Protein AF-A0A5S9ILY2-F1 (afdb_monomer)

Solvent-accessible surface area (backbone atoms only — not comparable to full-atom values): 12590 Å² total; per-residue (Å²): 130,83,75,26,53,49,60,56,42,35,74,56,73,40,53,74,38,55,35,49,38,53,49,53,51,32,46,65,61,12,43,44,54,59,34,35,35,44,94,93,40,79,35,42,71,41,37,39,84,88,57,87,60,74,85,60,74,92,44,64,85,43,52,39,75,66,60,79,86,53,59,89,80,42,102,73,72,63,56,41,70,84,77,48,91,56,46,79,70,61,69,93,61,50,44,76,38,64,46,76,74,55,70,49,66,84,78,83,78,75,93,55,68,56,50,70,61,51,46,58,52,57,62,46,44,82,86,37,35,85,39,36,35,43,94,31,35,39,35,42,30,32,78,69,58,82,75,85,62,75,76,41,41,62,51,36,60,44,59,74,70,65,38,49,61,51,77,44,68,41,35,27,39,51,56,48,53,50,53,54,47,32,39,34,64,31,51,72,30,83,78,28,58,30,84,72,52,56,50,55,44,84,52,101,64,34,34,41,35,41,36,39,54,43,67,69,132

Foldseek 3Di:
DDAAQQVVVCVLVDDSQRSVFQLVQQLLVFKAWAAKDAPNDGKGAAAEPQDPDDQDDPSNVAYQDDPVVPCVPDVDNDHSVVVAQADEDDPVRIGTDMDTPAGDRPDPDDDRRPPVVVSVSSRCVVVQQQGFNHQAKEKEFAPVDDDPDPRLARNISHDQAADRMDIDGRDGNNRVSVVVLNPDRRRRDSPAQDWDGWDWDDDPGYIYIYTYTDGDD

Structure (mmCIF, N/CA/C/O backbone):
data_AF-A0A5S9ILY2-F1
#
_entry.id   AF-A0A5S9ILY2-F1
#
loop_
_atom_site.group_PDB
_atom_site.id
_atom_site.type_symbol
_atom_site.label_atom_id
_atom_site.label_alt_id
_atom_site.label_comp_id
_atom_site.label_asym_id
_atom_site.label_entity_id
_atom_site.label_seq_id
_atom_site.pdbx_PDB_ins_code
_atom_site.Cartn_x
_atom_site.Cartn_y
_atom_site.Cartn_z
_atom_site.occupancy
_atom_site.B_iso_or_equiv
_atom_site.auth_seq_id
_atom_site.auth_comp_id
_atom_site.auth_asym_id
_atom_site.auth_atom_id
_atom_site.pdbx_PDB_model_num
ATOM 1 N N . MET A 1 1 ? -19.230 -13.465 10.996 1.00 67.00 1 MET A N 1
ATOM 2 C CA . MET A 1 1 ? -18.379 -12.670 10.087 1.00 67.00 1 MET A CA 1
ATOM 3 C C . MET A 1 1 ? -17.082 -12.456 10.845 1.00 67.00 1 MET A C 1
ATOM 5 O O . MET A 1 1 ? -17.192 -12.235 12.044 1.00 67.00 1 MET A O 1
ATOM 9 N N . LYS A 1 2 ? -15.905 -12.663 10.242 1.00 84.06 2 LYS A N 1
ATOM 10 C CA . LYS A 1 2 ? -14.652 -12.291 10.925 1.00 84.06 2 LYS A CA 1
ATOM 11 C C . LYS A 1 2 ? -14.631 -10.764 11.066 1.00 84.06 2 LYS A C 1
ATOM 13 O O . LYS A 1 2 ? -15.157 -10.098 10.172 1.00 84.06 2 LYS A O 1
ATOM 18 N N . ASN A 1 3 ? -14.092 -10.248 12.168 1.00 94.56 3 ASN A N 1
ATOM 19 C CA . ASN A 1 3 ? -13.891 -8.809 12.330 1.00 94.56 3 ASN A CA 1
ATOM 20 C C . ASN A 1 3 ? -12.885 -8.325 11.269 1.00 94.56 3 ASN A C 1
ATOM 22 O O . ASN A 1 3 ? -12.137 -9.126 10.699 1.00 94.56 3 ASN A O 1
ATOM 26 N N . SER A 1 4 ? -12.909 -7.038 10.925 1.00 97.62 4 SER A N 1
ATOM 27 C CA . SER A 1 4 ? -11.869 -6.480 10.056 1.00 97.62 4 SER A CA 1
ATOM 28 C C . SER A 1 4 ? -10.588 -6.257 10.864 1.00 97.62 4 SER A C 1
ATOM 30 O O . SER A 1 4 ? -10.655 -6.129 12.083 1.00 97.62 4 SER A O 1
ATOM 32 N N . ILE A 1 5 ? -9.429 -6.182 10.207 1.00 98.31 5 ILE A N 1
ATOM 33 C CA . ILE A 1 5 ? -8.132 -6.024 10.894 1.00 98.31 5 ILE A CA 1
ATOM 34 C C . ILE A 1 5 ? -8.126 -4.791 11.805 1.00 98.31 5 ILE A C 1
ATOM 36 O O . ILE A 1 5 ? -7.674 -4.879 12.940 1.00 98.31 5 ILE A O 1
ATOM 40 N N . ILE A 1 6 ? -8.665 -3.662 11.338 1.00 97.94 6 ILE A N 1
ATOM 41 C CA . ILE A 1 6 ? -8.738 -2.429 12.132 1.00 97.94 6 ILE A CA 1
ATOM 42 C C . ILE A 1 6 ? -9.663 -2.580 13.344 1.00 97.94 6 ILE A C 1
ATOM 44 O O . ILE A 1 6 ? -9.337 -2.076 14.411 1.00 97.94 6 ILE A O 1
ATOM 48 N N . GLU A 1 7 ? -10.782 -3.297 13.217 1.00 97.69 7 GLU A N 1
ATOM 49 C CA . GLU A 1 7 ? -11.672 -3.547 14.356 1.00 97.69 7 GLU A CA 1
ATOM 50 C C . GLU A 1 7 ? -11.028 -4.494 15.376 1.00 97.69 7 GLU A C 1
ATOM 52 O O . GLU A 1 7 ? -11.141 -4.245 16.569 1.00 97.69 7 GLU A O 1
ATOM 57 N N . GLU A 1 8 ? -10.283 -5.513 14.929 1.00 97.94 8 GLU A N 1
ATOM 58 C CA . GLU A 1 8 ? -9.487 -6.377 15.819 1.00 97.94 8 GLU A CA 1
ATOM 59 C C . GLU A 1 8 ? -8.400 -5.571 16.549 1.00 97.94 8 GLU A C 1
ATOM 61 O O . GLU A 1 8 ? -8.224 -5.724 17.752 1.00 97.94 8 GLU A O 1
ATOM 66 N N . MET A 1 9 ? -7.721 -4.647 15.863 1.00 96.88 9 MET A N 1
ATOM 67 C CA . MET A 1 9 ? -6.706 -3.789 16.486 1.00 96.88 9 MET A CA 1
ATOM 68 C C . MET A 1 9 ? -7.292 -2.809 17.516 1.00 96.88 9 MET A C 1
ATOM 70 O O . MET A 1 9 ? -6.659 -2.540 18.537 1.00 96.88 9 MET A O 1
ATOM 74 N N . LYS A 1 10 ? -8.514 -2.307 17.296 1.00 96.44 10 LYS A N 1
ATOM 75 C CA . LYS A 1 10 ? -9.232 -1.466 18.270 1.00 96.44 10 LYS A CA 1
ATOM 76 C C . LYS A 1 10 ? -9.556 -2.213 19.569 1.00 96.44 10 LYS A C 1
ATOM 78 O O . LYS A 1 10 ? -9.685 -1.577 20.614 1.00 96.44 10 LYS A O 1
ATOM 83 N N . GLU A 1 11 ? -9.647 -3.548 19.549 1.00 97.00 11 GLU A N 1
ATOM 84 C CA . GLU A 1 11 ? -9.827 -4.355 20.769 1.00 97.00 11 GLU A CA 1
ATOM 85 C C . GLU A 1 11 ? -8.618 -4.251 21.720 1.00 97.00 11 GLU A C 1
ATOM 87 O O . GLU A 1 11 ? -8.775 -4.465 22.923 1.00 97.00 11 GLU A O 1
ATOM 92 N N . PHE A 1 12 ? -7.445 -3.838 21.221 1.00 95.56 12 PHE A N 1
ATOM 93 C CA . PHE A 1 12 ? -6.258 -3.540 22.034 1.00 95.56 12 PHE A CA 1
ATOM 94 C C . PHE A 1 12 ? -6.259 -2.129 22.643 1.00 95.56 12 PHE A C 1
ATOM 96 O O . PHE A 1 12 ? -5.309 -1.767 23.330 1.00 95.56 12 PHE A O 1
ATOM 103 N N . GLY A 1 13 ? -7.317 -1.339 22.423 1.00 95.31 13 GLY A N 1
ATOM 104 C CA . GLY A 1 13 ? -7.442 0.031 22.933 1.00 95.31 13 GLY A CA 1
ATOM 105 C C . GLY A 1 13 ? -6.946 1.118 21.977 1.00 95.31 13 GLY A C 1
ATOM 106 O O . GLY A 1 13 ? -6.935 2.283 22.362 1.00 95.31 13 GLY A O 1
ATOM 107 N N . LEU A 1 14 ? -6.573 0.752 20.748 1.00 94.38 14 LEU A N 1
ATOM 108 C CA . LEU A 1 14 ? -6.136 1.685 19.711 1.00 94.38 14 LEU A CA 1
ATOM 109 C C . LEU A 1 14 ? -7.327 2.429 19.100 1.00 94.38 14 LEU A C 1
ATOM 111 O O . LEU A 1 14 ? -8.380 1.833 18.852 1.00 94.38 14 LEU A O 1
ATOM 115 N N . ASP A 1 15 ? -7.158 3.708 18.780 1.00 95.81 15 ASP A N 1
ATOM 116 C CA . ASP A 1 15 ? -8.078 4.392 17.875 1.00 95.81 15 ASP A CA 1
ATOM 117 C C . ASP A 1 15 ? -7.814 4.028 16.398 1.00 95.81 15 ASP A C 1
ATOM 119 O O . ASP A 1 15 ? -6.856 3.334 16.047 1.00 95.81 15 ASP A O 1
ATOM 123 N N . THR A 1 16 ? -8.692 4.471 15.492 1.00 96.19 16 THR A N 1
ATOM 124 C CA . THR A 1 16 ? -8.564 4.175 14.054 1.00 96.19 16 THR A CA 1
ATOM 125 C C . THR A 1 16 ? -7.249 4.691 13.466 1.00 96.19 16 THR A C 1
ATOM 127 O O . THR A 1 16 ? -6.637 4.019 12.636 1.00 96.19 16 THR A O 1
ATOM 130 N N . ASN A 1 17 ? -6.812 5.885 13.864 1.00 96.25 17 ASN A N 1
ATOM 131 C CA . ASN A 1 17 ? -5.593 6.493 13.349 1.00 96.25 17 ASN A CA 1
ATOM 132 C C . ASN A 1 17 ? -4.347 5.761 13.851 1.00 96.25 17 ASN A C 1
ATOM 134 O O . ASN A 1 17 ? -3.447 5.493 13.054 1.00 96.25 17 ASN A O 1
ATOM 138 N N . GLU A 1 18 ? -4.306 5.405 15.130 1.00 94.88 18 GLU A N 1
ATOM 139 C CA . GLU A 1 18 ? -3.241 4.601 15.735 1.00 94.88 18 GLU A CA 1
ATOM 140 C C . GLU A 1 18 ? -3.155 3.220 15.081 1.00 94.88 18 GLU A C 1
ATOM 142 O O . GLU A 1 18 ? -2.081 2.825 14.623 1.00 94.88 18 GLU A O 1
ATOM 147 N N . ALA A 1 19 ? -4.290 2.528 14.930 1.00 96.31 19 ALA A N 1
ATOM 148 C CA . ALA A 1 19 ? -4.349 1.217 14.288 1.00 96.31 19 ALA A CA 1
ATOM 149 C C . ALA A 1 19 ? -3.800 1.249 12.853 1.00 96.31 19 ALA A C 1
ATOM 151 O O . ALA A 1 19 ? -2.978 0.407 12.489 1.00 96.31 19 ALA A O 1
ATOM 152 N N . PHE A 1 20 ? -4.185 2.242 12.041 1.00 97.25 20 PHE A N 1
ATOM 153 C CA . PHE A 1 20 ? -3.639 2.383 10.688 1.00 97.25 20 PHE A CA 1
ATOM 154 C C . PHE A 1 20 ? -2.156 2.750 10.673 1.00 97.25 20 PHE A C 1
ATOM 156 O O . PHE A 1 20 ? -1.427 2.217 9.838 1.00 97.25 20 PHE A O 1
ATOM 163 N N . ASN A 1 21 ? -1.697 3.636 11.562 1.00 94.88 21 ASN A N 1
ATOM 164 C CA . ASN A 1 21 ? -0.279 3.996 11.631 1.00 94.88 21 ASN A CA 1
ATOM 165 C C . ASN A 1 21 ? 0.584 2.771 11.944 1.00 94.88 21 ASN A C 1
ATOM 167 O O . ASN A 1 21 ? 1.573 2.538 11.251 1.00 94.88 21 ASN A O 1
ATOM 171 N N . ILE A 1 22 ? 0.183 1.975 12.938 1.00 94.44 22 ILE A N 1
ATOM 172 C CA . ILE A 1 22 ? 0.883 0.748 13.330 1.00 94.44 22 ILE A CA 1
ATOM 173 C C . ILE A 1 22 ? 0.840 -0.276 12.190 1.00 94.44 22 ILE A C 1
ATOM 175 O O . ILE A 1 22 ? 1.884 -0.795 11.799 1.00 94.44 22 ILE A O 1
ATOM 179 N N . LEU A 1 23 ? -0.338 -0.521 11.605 1.00 96.38 23 LEU A N 1
ATOM 180 C CA . LEU A 1 23 ? -0.505 -1.489 10.518 1.00 96.38 23 LEU A CA 1
ATOM 181 C C . LEU A 1 23 ? 0.335 -1.130 9.286 1.00 96.38 23 LEU A C 1
ATOM 183 O O . LEU A 1 23 ? 1.057 -1.975 8.768 1.00 96.38 23 LEU A O 1
ATOM 187 N N . VAL A 1 24 ? 0.254 0.114 8.805 1.00 95.88 24 VAL A N 1
ATOM 188 C CA . VAL A 1 24 ? 0.982 0.552 7.601 1.00 95.88 24 VAL A CA 1
ATOM 189 C C . VAL A 1 24 ? 2.488 0.546 7.839 1.00 95.88 24 VAL A C 1
ATOM 191 O O . VAL A 1 24 ? 3.238 0.114 6.963 1.00 95.88 24 VAL A O 1
ATOM 194 N N . LYS A 1 25 ? 2.935 0.959 9.030 1.00 93.25 25 LYS A N 1
ATOM 195 C CA . LYS A 1 25 ? 4.346 0.878 9.413 1.00 93.25 25 LYS A CA 1
ATOM 196 C C . LYS A 1 25 ? 4.842 -0.568 9.395 1.00 93.25 25 LYS A C 1
ATOM 198 O O . LYS A 1 25 ? 5.861 -0.842 8.766 1.00 93.25 25 LYS A O 1
ATOM 203 N N . ALA A 1 26 ? 4.105 -1.479 10.034 1.00 93.88 26 ALA A N 1
ATOM 204 C CA . ALA A 1 26 ? 4.438 -2.899 10.060 1.00 93.88 26 ALA A CA 1
ATOM 205 C C . ALA A 1 26 ? 4.498 -3.474 8.642 1.00 93.88 26 ALA A C 1
ATOM 207 O O . ALA A 1 26 ? 5.480 -4.122 8.298 1.00 93.88 26 ALA A O 1
ATOM 208 N N . ILE A 1 27 ? 3.518 -3.166 7.784 1.00 95.19 27 ILE A N 1
ATOM 209 C CA . ILE A 1 27 ? 3.520 -3.591 6.378 1.00 95.19 27 ILE A CA 1
ATOM 210 C C . ILE A 1 27 ? 4.804 -3.141 5.676 1.00 95.19 27 ILE A C 1
ATOM 212 O O . ILE A 1 27 ? 5.513 -3.984 5.136 1.00 95.19 27 ILE A O 1
ATOM 216 N N . PHE A 1 28 ? 5.142 -1.849 5.688 1.00 93.06 28 PHE A N 1
ATOM 217 C CA . PHE A 1 28 ? 6.315 -1.362 4.951 1.00 93.06 28 PHE A CA 1
ATOM 218 C C . PHE A 1 28 ? 7.648 -1.893 5.487 1.00 93.06 28 PHE A C 1
ATOM 220 O O . PHE A 1 28 ? 8.596 -1.995 4.715 1.00 93.06 28 PHE A O 1
ATOM 227 N N . ARG A 1 29 ? 7.730 -2.241 6.776 1.00 91.00 29 ARG A N 1
ATOM 228 C CA . ARG A 1 29 ? 8.922 -2.878 7.360 1.00 91.00 29 ARG A CA 1
ATOM 229 C C . ARG A 1 29 ? 9.008 -4.376 7.084 1.00 91.00 29 ARG A C 1
ATOM 231 O O . ARG A 1 29 ? 10.098 -4.931 7.069 1.00 91.00 29 ARG A O 1
ATOM 238 N N . SER A 1 30 ? 7.864 -5.013 6.865 1.00 93.00 30 SER A N 1
ATOM 239 C CA . SER A 1 30 ? 7.745 -6.473 6.846 1.00 93.00 30 SER A CA 1
ATOM 240 C C . SER A 1 30 ? 7.455 -7.041 5.468 1.00 93.00 30 SER A C 1
ATOM 242 O O . SER A 1 30 ? 7.373 -8.257 5.319 1.00 93.00 30 SER A O 1
ATOM 244 N N . THR A 1 31 ? 7.255 -6.189 4.466 1.00 93.44 31 THR A N 1
ATOM 245 C CA . THR A 1 31 ? 6.986 -6.597 3.089 1.00 93.44 31 THR A CA 1
ATOM 246 C C . THR A 1 31 ? 8.039 -6.030 2.158 1.00 93.44 31 THR A C 1
ATOM 248 O O . THR A 1 31 ? 8.449 -4.874 2.282 1.00 93.44 31 THR A O 1
ATOM 251 N N . MET A 1 32 ? 8.460 -6.844 1.195 1.00 91.12 32 MET A N 1
ATOM 252 C CA . MET A 1 32 ? 9.358 -6.415 0.138 1.00 91.12 32 MET A CA 1
ATOM 253 C C . MET A 1 32 ? 8.712 -6.615 -1.223 1.00 91.12 32 MET A C 1
ATOM 255 O O . MET A 1 32 ? 8.246 -7.705 -1.566 1.00 91.12 32 MET A O 1
ATOM 259 N N . PHE A 1 33 ? 8.729 -5.553 -2.022 1.00 91.88 33 PHE A N 1
ATOM 260 C CA . PHE A 1 33 ? 8.285 -5.592 -3.403 1.00 91.88 33 PHE A CA 1
ATOM 261 C C . PHE A 1 33 ? 9.280 -6.402 -4.238 1.00 91.88 33 PHE A C 1
ATOM 263 O O . PHE A 1 33 ? 10.468 -6.091 -4.294 1.00 91.88 33 PHE A O 1
ATOM 270 N N . ARG A 1 34 ? 8.804 -7.465 -4.884 1.00 90.88 34 ARG A N 1
ATOM 271 C CA . ARG A 1 34 ? 9.625 -8.331 -5.743 1.00 90.88 34 ARG A CA 1
ATOM 272 C C . ARG A 1 34 ? 9.604 -7.885 -7.195 1.00 90.88 34 ARG A C 1
ATOM 274 O O . ARG A 1 34 ? 10.561 -8.133 -7.921 1.00 90.88 34 ARG A O 1
ATOM 281 N N . GLY A 1 35 ? 8.516 -7.252 -7.619 1.00 91.81 35 GLY A N 1
ATOM 282 C CA . GLY A 1 35 ? 8.298 -6.869 -9.004 1.00 91.81 35 GLY A CA 1
ATOM 283 C C . GLY A 1 35 ? 6.828 -6.890 -9.370 1.00 91.81 35 GLY A C 1
ATOM 284 O O . GLY A 1 35 ? 5.949 -6.809 -8.510 1.00 91.81 35 GLY A O 1
ATOM 285 N N . ALA A 1 36 ? 6.563 -7.011 -10.662 1.00 93.31 36 ALA A N 1
ATOM 286 C CA . ALA A 1 36 ? 5.207 -7.133 -11.161 1.00 93.31 36 ALA A CA 1
ATOM 287 C C . ALA A 1 36 ? 5.118 -8.115 -12.329 1.00 93.31 36 ALA A C 1
ATOM 289 O O . ALA A 1 36 ? 6.026 -8.207 -13.156 1.00 93.31 36 ALA A O 1
ATOM 290 N N . GLU A 1 37 ? 4.004 -8.834 -12.395 1.00 94.94 37 GLU A N 1
ATOM 291 C CA . GLU A 1 37 ? 3.674 -9.731 -13.495 1.00 94.94 37 GLU A CA 1
ATOM 292 C C . GLU A 1 37 ? 2.783 -9.012 -14.516 1.00 94.94 37 GLU A C 1
ATOM 294 O O . GLU A 1 37 ? 1.811 -8.346 -14.153 1.00 94.94 37 GLU A O 1
ATOM 299 N N . TYR A 1 38 ? 3.118 -9.162 -15.797 1.00 95.50 38 TYR A N 1
ATOM 300 C CA . TYR A 1 38 ? 2.314 -8.716 -16.933 1.00 95.50 38 TYR A CA 1
ATOM 301 C C . TYR A 1 38 ? 2.437 -9.736 -18.073 1.00 95.50 38 TYR A C 1
ATOM 303 O O . TYR A 1 38 ? 3.540 -10.180 -18.396 1.00 95.50 38 TYR A O 1
ATOM 311 N N . ASP A 1 39 ? 1.304 -10.147 -18.653 1.00 95.38 39 ASP A N 1
ATOM 312 C CA . ASP A 1 39 ? 1.218 -11.181 -19.705 1.00 95.38 39 ASP A CA 1
ATOM 313 C C . ASP A 1 39 ? 2.000 -12.473 -19.365 1.00 95.38 39 ASP A C 1
ATOM 315 O O . ASP A 1 39 ? 2.761 -13.021 -20.166 1.00 95.38 39 ASP A O 1
ATOM 319 N N . GLY A 1 40 ? 1.878 -12.932 -18.112 1.00 94.00 40 GLY A N 1
ATOM 320 C CA . GLY A 1 40 ? 2.566 -14.125 -17.602 1.00 94.00 40 GLY A CA 1
ATOM 321 C C . GLY A 1 40 ? 4.088 -13.990 -17.468 1.00 94.00 40 GLY A C 1
ATOM 322 O O . GLY A 1 40 ? 4.773 -14.987 -17.227 1.00 94.00 40 GLY A O 1
ATOM 323 N N . THR A 1 41 ? 4.636 -12.785 -17.646 1.00 93.19 41 THR A N 1
ATOM 324 C CA . THR A 1 41 ? 6.062 -12.483 -17.490 1.00 93.19 41 THR A CA 1
ATOM 325 C C . THR A 1 41 ? 6.285 -11.673 -16.220 1.00 93.19 41 THR A C 1
ATOM 327 O O . THR A 1 41 ? 5.660 -10.637 -16.021 1.00 93.19 41 THR A O 1
ATOM 330 N N . MET A 1 42 ? 7.202 -12.138 -15.371 1.00 92.88 42 MET A N 1
ATOM 331 C CA . MET A 1 42 ? 7.631 -11.424 -14.169 1.00 92.88 42 MET A CA 1
ATOM 332 C C . MET A 1 42 ? 8.732 -10.416 -14.513 1.00 92.88 42 MET A C 1
ATOM 334 O O . MET A 1 42 ? 9.754 -10.796 -15.089 1.00 92.88 42 MET A O 1
ATOM 338 N N . TYR A 1 43 ? 8.532 -9.162 -14.119 1.00 90.19 43 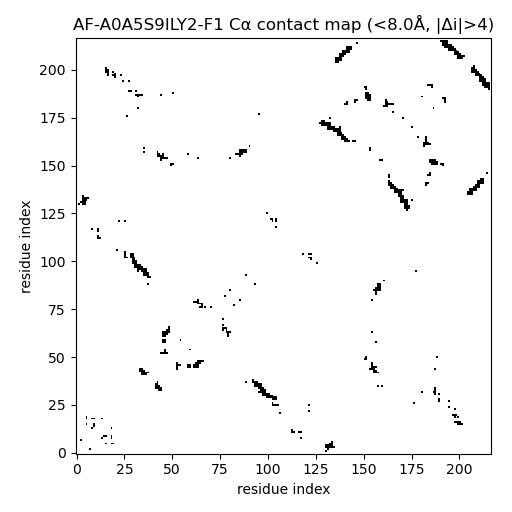TYR A N 1
ATOM 339 C CA . TYR A 1 43 ? 9.468 -8.054 -14.294 1.00 90.19 43 TYR A CA 1
ATOM 340 C C . TYR A 1 43 ? 10.000 -7.616 -12.931 1.00 90.19 43 TYR A C 1
ATOM 342 O O . TYR A 1 43 ? 9.221 -7.207 -12.064 1.00 90.19 43 TYR A O 1
ATOM 350 N N . ASN A 1 44 ? 11.315 -7.716 -12.735 1.00 87.62 44 ASN A N 1
ATOM 351 C CA . ASN A 1 44 ? 11.959 -7.408 -11.456 1.00 87.62 44 ASN A CA 1
ATOM 352 C C . ASN A 1 44 ? 12.735 -6.094 -11.541 1.00 87.62 44 ASN A C 1
ATOM 354 O O . ASN A 1 44 ? 12.869 -5.483 -12.605 1.00 87.62 44 ASN A O 1
ATOM 358 N N . GLU A 1 45 ? 13.281 -5.682 -10.401 1.00 84.50 45 GLU A N 1
ATOM 359 C CA . GLU A 1 45 ? 14.269 -4.615 -10.376 1.00 84.50 45 GLU A CA 1
ATOM 360 C C . GLU A 1 45 ? 15.497 -5.006 -11.212 1.00 84.50 45 GLU A C 1
ATOM 362 O O . GLU A 1 45 ? 16.072 -6.090 -11.068 1.00 84.50 45 GLU A O 1
ATOM 367 N N . LEU A 1 46 ? 15.917 -4.095 -12.079 1.00 79.00 46 LEU A N 1
ATOM 368 C CA . LEU A 1 46 ? 17.193 -4.146 -12.755 1.00 79.00 46 LEU A CA 1
ATOM 369 C C . LEU A 1 46 ? 18.311 -3.953 -11.725 1.00 79.00 46 LEU A C 1
ATOM 371 O O . LEU A 1 46 ? 18.174 -3.145 -10.804 1.00 79.00 46 LEU A O 1
ATOM 375 N N . PRO A 1 47 ? 19.462 -4.613 -11.915 1.00 73.12 47 PRO A N 1
ATOM 376 C CA . PRO A 1 47 ? 20.644 -4.333 -11.116 1.00 73.12 47 PRO A CA 1
ATOM 377 C C . PRO A 1 47 ? 20.968 -2.830 -11.099 1.00 73.12 47 PRO A C 1
ATOM 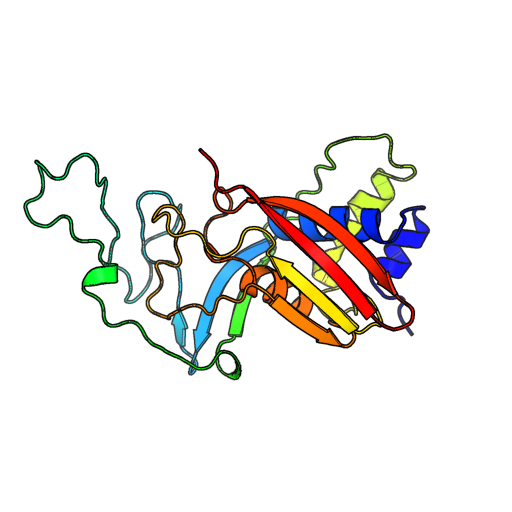379 O O . PRO A 1 47 ? 21.117 -2.197 -12.152 1.00 73.12 47 PRO A O 1
ATOM 382 N N . ASN A 1 48 ? 21.096 -2.266 -9.901 1.00 69.88 48 ASN A N 1
ATOM 383 C CA . ASN A 1 48 ? 21.525 -0.890 -9.682 1.00 69.88 48 ASN A CA 1
ATOM 384 C C . ASN A 1 48 ? 22.512 -0.826 -8.506 1.00 69.88 48 ASN A C 1
ATOM 386 O O . ASN A 1 48 ? 22.570 -1.733 -7.678 1.00 69.88 48 ASN A O 1
ATOM 390 N N . ILE A 1 49 ? 23.330 0.226 -8.459 1.00 69.62 49 ILE A N 1
ATOM 391 C CA . ILE A 1 49 ? 24.419 0.354 -7.474 1.00 69.62 49 ILE A CA 1
ATOM 392 C C . ILE A 1 49 ? 23.947 0.651 -6.042 1.00 69.62 49 ILE A C 1
ATOM 394 O O . ILE A 1 49 ? 24.754 0.579 -5.115 1.00 69.62 49 ILE A O 1
ATOM 398 N N . TRP A 1 50 ? 22.678 1.022 -5.865 1.00 68.25 50 TRP A N 1
ATOM 399 C CA . TRP A 1 50 ? 22.090 1.392 -4.574 1.00 68.25 50 TRP A CA 1
ATOM 400 C C . TRP A 1 50 ? 21.283 0.246 -3.951 1.00 68.25 50 TRP A C 1
ATOM 402 O O . TRP A 1 50 ? 21.156 0.177 -2.732 1.00 68.25 50 TRP A O 1
ATOM 412 N N . GLY A 1 51 ? 20.789 -0.671 -4.779 1.00 64.69 51 GLY A N 1
ATOM 413 C CA . GLY A 1 51 ? 20.005 -1.831 -4.400 1.00 64.69 51 GLY A CA 1
ATOM 414 C C . GLY A 1 51 ? 20.857 -3.072 -4.150 1.00 64.69 51 GLY A C 1
ATOM 415 O O . GLY A 1 51 ? 22.006 -3.203 -4.572 1.00 64.69 51 GLY A O 1
ATOM 416 N N . SER A 1 52 ? 20.259 -4.033 -3.457 1.00 57.94 52 SER A N 1
ATOM 417 C CA . SER A 1 52 ? 20.845 -5.342 -3.148 1.00 57.94 52 SER A CA 1
ATOM 418 C C . SER A 1 52 ? 20.479 -6.425 -4.178 1.00 57.94 52 SER A C 1
ATOM 420 O O . SER A 1 52 ? 20.772 -7.606 -3.965 1.00 57.94 52 SER A O 1
ATOM 422 N N . ALA A 1 53 ? 19.847 -6.050 -5.298 1.00 59.22 53 ALA A N 1
ATOM 423 C CA . ALA A 1 53 ? 19.322 -6.982 -6.289 1.00 59.22 53 ALA A CA 1
ATOM 424 C C . ALA A 1 53 ? 20.422 -7.866 -6.909 1.00 59.22 53 ALA A C 1
ATOM 426 O O . ALA A 1 53 ? 21.403 -7.403 -7.493 1.00 59.22 53 ALA A O 1
ATOM 427 N N . SER A 1 54 ? 20.243 -9.185 -6.800 1.00 52.81 54 SER A 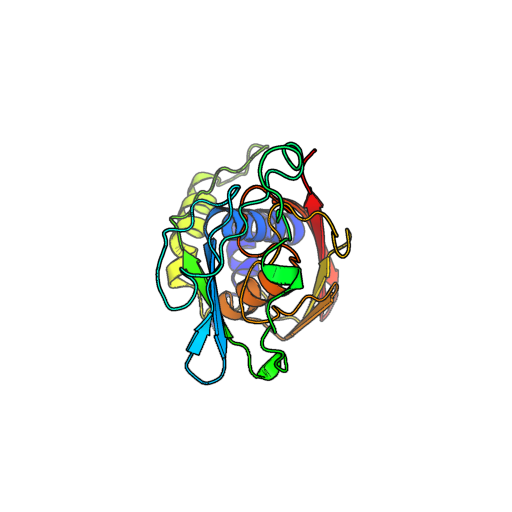N 1
ATOM 428 C CA . SER A 1 54 ? 21.137 -10.169 -7.412 1.00 52.81 54 SER A CA 1
ATOM 429 C C . SER A 1 54 ? 20.860 -10.305 -8.911 1.00 52.81 54 SER A C 1
ATOM 431 O O . SER A 1 54 ? 19.716 -10.535 -9.293 1.00 52.81 54 SER A O 1
ATOM 433 N N . GLU A 1 55 ? 21.903 -10.276 -9.743 1.00 53.03 55 GLU A N 1
ATOM 434 C CA . GLU A 1 55 ? 21.848 -10.506 -11.196 1.00 53.03 55 GLU A CA 1
ATOM 435 C C . GLU A 1 55 ? 21.071 -11.791 -11.582 1.00 53.03 55 GLU A C 1
ATOM 437 O O . GLU A 1 55 ? 21.636 -12.892 -11.587 1.00 53.03 55 GLU A O 1
ATOM 442 N N . LYS A 1 56 ? 19.790 -11.695 -11.957 1.00 51.97 56 LYS A N 1
ATOM 443 C CA . LYS A 1 56 ? 19.013 -12.824 -12.504 1.00 51.97 56 LYS A CA 1
ATOM 444 C C . LYS A 1 56 ? 18.194 -12.376 -13.724 1.00 51.97 56 LYS A C 1
ATOM 446 O O . LYS A 1 56 ? 17.834 -11.218 -13.838 1.00 51.97 56 LYS A O 1
ATOM 451 N N . GLY A 1 57 ? 17.927 -13.297 -14.655 1.00 58.66 57 GLY A N 1
ATOM 452 C CA . GLY A 1 57 ? 17.019 -13.070 -15.794 1.00 58.66 57 GLY A CA 1
ATOM 453 C C . GLY A 1 57 ? 17.610 -12.373 -17.034 1.00 58.66 57 GLY A C 1
ATOM 454 O O . GLY A 1 57 ? 18.822 -12.189 -17.168 1.00 58.66 57 GLY A O 1
ATOM 455 N N . VAL A 1 58 ? 16.723 -12.012 -17.975 1.00 55.19 58 VAL A N 1
ATOM 456 C CA . VAL A 1 58 ? 17.023 -11.256 -19.220 1.00 55.19 58 VAL A CA 1
ATOM 457 C C . VAL A 1 58 ? 17.554 -9.840 -18.958 1.00 55.19 58 VAL A C 1
ATOM 459 O O . VAL A 1 58 ? 18.108 -9.201 -19.854 1.00 55.19 58 VAL A O 1
ATOM 462 N N . GLU A 1 59 ? 17.416 -9.396 -17.715 1.00 61.91 59 GLU A N 1
ATOM 463 C CA . GLU A 1 59 ? 17.754 -8.088 -17.159 1.00 61.91 59 GLU A CA 1
ATOM 464 C C . GLU A 1 59 ? 19.263 -7.928 -16.919 1.00 61.91 59 GLU A C 1
ATOM 466 O O . GLU A 1 59 ? 19.760 -6.813 -16.869 1.00 61.91 59 GLU A O 1
ATOM 471 N N . LYS A 1 60 ? 20.039 -9.025 -16.901 1.00 58.47 60 LYS A N 1
ATOM 472 C CA . LYS A 1 60 ? 21.493 -9.013 -16.639 1.00 58.47 60 LYS A CA 1
ATOM 473 C C . LYS A 1 60 ? 22.313 -8.114 -17.580 1.00 58.47 60 LYS A C 1
ATOM 475 O O . LYS A 1 60 ? 23.414 -7.697 -17.234 1.00 58.47 60 LYS A O 1
ATOM 480 N N . LYS A 1 61 ? 21.814 -7.848 -18.791 1.00 61.22 61 LYS A N 1
ATOM 481 C CA . LYS A 1 61 ? 22.487 -6.970 -19.767 1.00 61.22 61 LYS A CA 1
ATOM 482 C C . LYS A 1 61 ? 22.235 -5.478 -19.522 1.00 61.22 61 LYS A C 1
ATOM 484 O O . LYS A 1 61 ? 22.864 -4.658 -20.183 1.00 61.22 61 LYS A O 1
ATOM 489 N N . TYR A 1 62 ? 21.327 -5.143 -18.613 1.00 64.38 62 TYR A N 1
ATOM 490 C CA . TYR A 1 62 ? 20.935 -3.785 -18.277 1.00 64.38 62 TYR A CA 1
ATOM 491 C C . TYR A 1 62 ? 21.306 -3.533 -16.820 1.00 64.38 62 TYR A C 1
ATOM 493 O O . TYR A 1 62 ? 20.705 -4.100 -15.916 1.00 64.38 62 TYR A O 1
ATOM 501 N N . CYS A 1 63 ? 22.336 -2.723 -16.597 1.00 63.53 63 CYS A N 1
ATOM 502 C CA . CYS A 1 63 ? 22.739 -2.326 -15.256 1.00 63.53 63 CYS A CA 1
ATOM 503 C C . CYS A 1 63 ? 22.748 -0.807 -15.177 1.00 63.53 63 CYS A C 1
ATOM 505 O O . CYS A 1 63 ? 23.381 -0.144 -16.006 1.00 63.53 63 CYS A O 1
ATOM 507 N N . CYS A 1 64 ? 22.076 -0.262 -14.171 1.00 61.91 64 CYS A N 1
ATOM 508 C CA . CYS A 1 64 ? 22.215 1.136 -13.814 1.00 61.91 64 CYS A CA 1
ATOM 509 C C . CYS A 1 64 ? 23.535 1.317 -13.045 1.00 61.91 64 CYS A C 1
ATOM 511 O O . CYS A 1 64 ? 23.571 1.305 -11.817 1.00 61.91 64 CYS A O 1
ATOM 513 N N . ASN A 1 65 ? 24.639 1.449 -13.784 1.00 57.62 65 ASN A N 1
ATOM 514 C CA . ASN A 1 65 ? 25.995 1.582 -13.233 1.00 57.62 65 ASN A CA 1
ATOM 515 C C . ASN A 1 65 ? 26.375 3.019 -12.846 1.00 57.62 65 ASN A C 1
ATOM 517 O O . ASN A 1 65 ? 27.544 3.288 -12.560 1.00 57.62 65 ASN A O 1
ATOM 521 N N . SER A 1 66 ? 25.448 3.971 -12.908 1.00 52.22 66 SER A N 1
ATOM 522 C CA . SER A 1 66 ? 25.807 5.378 -12.849 1.00 52.22 66 SER A CA 1
ATOM 523 C C . SER A 1 66 ? 26.038 5.856 -11.420 1.00 52.22 66 SER A C 1
ATOM 525 O O . SER A 1 66 ? 25.187 6.443 -10.755 1.00 52.22 66 SER A O 1
ATOM 527 N N . ASP A 1 67 ? 27.295 5.739 -11.014 1.00 47.44 67 ASP A N 1
ATOM 528 C CA . ASP A 1 67 ? 27.936 6.774 -10.225 1.00 47.44 67 ASP A CA 1
ATOM 529 C C . ASP A 1 67 ? 27.985 8.047 -11.099 1.00 47.44 67 ASP A C 1
ATOM 531 O O . ASP A 1 67 ? 28.975 8.338 -11.774 1.00 47.44 67 ASP A O 1
ATOM 535 N N . HIS A 1 68 ? 26.870 8.789 -11.170 1.00 50.00 68 HIS A N 1
ATOM 536 C CA . HIS A 1 68 ? 26.742 10.032 -11.955 1.00 50.00 68 HIS A CA 1
ATOM 537 C C . HIS A 1 68 ? 27.755 11.117 -11.525 1.00 50.00 68 HIS A C 1
ATOM 539 O O . HIS A 1 68 ? 27.857 12.162 -12.167 1.00 50.00 68 HIS A O 1
ATOM 545 N N . SER A 1 69 ? 28.526 10.869 -10.460 1.00 44.81 69 SER A N 1
ATOM 546 C CA . SER A 1 69 ? 29.625 11.708 -9.988 1.00 44.81 69 SER A CA 1
ATOM 547 C C . SER A 1 69 ? 30.981 11.418 -10.664 1.00 44.81 69 SER A C 1
ATOM 549 O O . SER A 1 69 ? 31.862 12.276 -10.641 1.00 44.81 69 SER A O 1
ATOM 551 N N . PHE A 1 70 ? 31.140 10.265 -11.331 1.00 40.59 70 PHE A N 1
ATOM 552 C CA . PHE A 1 70 ? 32.387 9.803 -11.971 1.00 40.59 70 PHE A CA 1
ATOM 553 C C . PHE A 1 70 ? 32.294 9.698 -13.505 1.00 40.59 70 PHE A C 1
ATOM 555 O O . PHE A 1 70 ? 32.983 8.892 -14.138 1.00 40.59 70 PHE A O 1
ATOM 562 N N . ALA A 1 71 ? 31.486 10.557 -14.131 1.00 41.66 71 ALA A N 1
ATOM 563 C CA . ALA A 1 71 ? 31.316 10.627 -15.588 1.00 41.66 71 ALA A CA 1
ATOM 564 C C . ALA A 1 71 ? 32.622 10.881 -16.384 1.00 41.66 71 ALA A C 1
ATOM 566 O O . ALA A 1 71 ? 32.628 10.770 -17.605 1.00 41.66 71 ALA A O 1
ATOM 567 N N . GLU A 1 72 ? 33.745 11.184 -15.723 1.00 40.59 72 GLU A N 1
ATOM 568 C CA . GLU A 1 72 ? 35.051 11.346 -16.375 1.00 40.59 72 GLU A CA 1
ATOM 569 C C . GLU A 1 72 ? 35.776 10.020 -16.697 1.00 40.59 72 GLU A C 1
ATOM 571 O O . GLU A 1 72 ? 36.715 10.040 -17.490 1.00 40.59 72 GLU A O 1
ATOM 576 N N . TYR A 1 73 ? 35.372 8.870 -16.134 1.00 41.50 73 TYR A N 1
ATOM 577 C CA . TYR A 1 73 ? 36.084 7.589 -16.343 1.00 41.50 73 TYR A CA 1
ATOM 578 C C . TYR A 1 73 ? 35.415 6.604 -17.308 1.00 41.50 73 TYR A C 1
ATOM 580 O O . TYR A 1 73 ? 36.068 5.662 -17.761 1.00 41.50 73 TYR A O 1
ATOM 588 N N . TYR A 1 74 ? 34.151 6.820 -17.667 1.00 41.53 74 TYR A N 1
ATOM 589 C CA . TYR A 1 74 ? 33.434 5.978 -18.620 1.00 41.53 74 TYR A CA 1
ATOM 590 C C . TYR A 1 74 ? 32.742 6.870 -19.644 1.00 41.53 74 TYR A C 1
ATOM 592 O O . TYR A 1 74 ? 31.767 7.540 -19.326 1.00 41.53 74 TYR A O 1
ATOM 600 N N . GLU A 1 75 ? 33.226 6.852 -20.886 1.00 40.22 75 GLU A N 1
ATOM 601 C CA . GLU A 1 75 ? 32.726 7.677 -21.998 1.00 40.22 75 GLU A CA 1
ATOM 602 C C . GLU A 1 75 ? 31.242 7.428 -22.374 1.00 40.22 75 GLU A C 1
ATOM 604 O O . GLU A 1 75 ? 30.768 8.028 -23.328 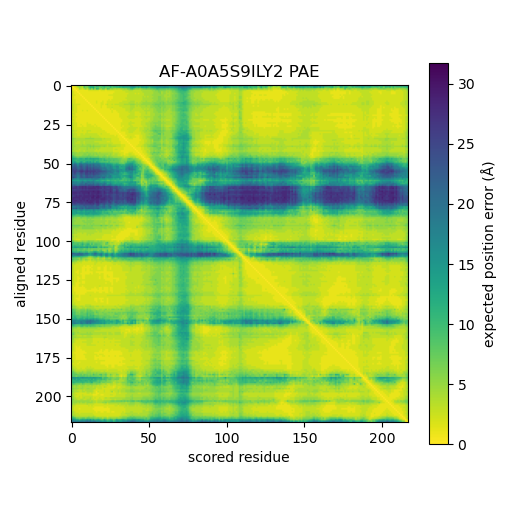1.00 40.22 75 GLU A O 1
ATOM 609 N N . ASN A 1 76 ? 30.491 6.588 -21.639 1.00 44.56 76 ASN A N 1
ATOM 610 C CA . ASN A 1 76 ? 29.089 6.230 -21.910 1.00 44.56 76 ASN A CA 1
ATOM 611 C C . ASN A 1 76 ? 28.260 5.981 -20.624 1.00 44.56 76 ASN A C 1
ATOM 613 O O . ASN A 1 76 ? 27.565 4.970 -20.522 1.00 44.56 76 ASN A O 1
ATOM 617 N N . ALA A 1 77 ? 28.354 6.842 -19.607 1.00 46.41 77 ALA A N 1
ATOM 618 C CA . ALA A 1 77 ? 27.518 6.742 -18.401 1.00 46.41 77 ALA A CA 1
ATOM 619 C C . ALA A 1 77 ? 26.084 7.272 -18.640 1.00 46.41 77 ALA A C 1
ATOM 621 O O . ALA A 1 77 ? 25.663 8.244 -18.017 1.00 46.41 77 ALA A O 1
ATOM 622 N N . GLU A 1 78 ? 25.341 6.662 -19.565 1.00 54.06 78 GLU A N 1
ATOM 623 C CA . GLU A 1 78 ? 23.896 6.885 -19.711 1.00 54.06 78 GLU A CA 1
ATOM 624 C C . GLU A 1 78 ? 23.152 5.953 -18.749 1.00 54.06 78 GLU A C 1
ATOM 626 O O . GLU A 1 78 ? 23.550 4.796 -18.563 1.00 54.06 78 GLU A O 1
ATOM 631 N N . CYS A 1 79 ? 22.092 6.447 -18.099 1.00 61.94 79 CYS A N 1
ATOM 632 C CA . CYS A 1 79 ? 21.221 5.557 -17.347 1.00 61.94 79 CYS A CA 1
ATOM 633 C C . CYS A 1 79 ? 20.674 4.516 -18.323 1.00 61.94 79 CYS A C 1
ATOM 635 O O . CYS A 1 79 ? 20.146 4.868 -19.377 1.00 61.94 79 CYS A O 1
ATOM 637 N N . ALA A 1 80 ? 20.781 3.232 -17.973 1.00 62.69 80 ALA A N 1
ATOM 638 C CA . ALA A 1 80 ? 20.255 2.154 -18.801 1.00 62.69 80 ALA A CA 1
ATOM 639 C C . ALA A 1 80 ? 18.777 2.398 -19.171 1.00 62.69 80 ALA A C 1
ATOM 641 O O . ALA A 1 80 ? 18.362 2.052 -20.270 1.00 62.69 80 ALA A O 1
ATOM 642 N N . MET A 1 81 ? 18.008 3.067 -18.307 1.00 69.19 81 MET A N 1
ATOM 643 C CA . MET A 1 81 ? 16.605 3.403 -18.558 1.00 69.19 81 MET A CA 1
ATOM 644 C C . MET A 1 81 ? 16.387 4.410 -19.689 1.00 69.19 81 MET A C 1
ATOM 646 O O . MET A 1 81 ? 15.363 4.323 -20.357 1.00 69.19 81 MET A O 1
ATOM 650 N N . ASP A 1 82 ? 17.327 5.323 -19.944 1.00 68.38 82 ASP A N 1
ATOM 651 C CA . ASP A 1 82 ? 17.180 6.341 -20.996 1.00 68.38 82 ASP A CA 1
ATOM 652 C C . ASP A 1 82 ? 17.291 5.739 -22.407 1.00 68.38 82 ASP A C 1
ATOM 654 O O . ASP A 1 82 ? 16.874 6.348 -23.392 1.00 68.38 82 ASP A O 1
ATOM 658 N N . VAL A 1 83 ? 17.852 4.530 -22.507 1.00 70.50 83 VAL A N 1
ATOM 659 C CA . VAL A 1 83 ? 18.144 3.843 -23.774 1.00 70.50 83 VAL A CA 1
ATOM 660 C C . VAL A 1 83 ? 17.376 2.532 -23.951 1.00 70.50 83 VAL A C 1
ATOM 662 O O . VAL A 1 83 ? 17.542 1.857 -24.970 1.00 70.50 83 VAL A O 1
ATOM 665 N N . ILE A 1 84 ? 16.554 2.141 -22.974 1.00 77.31 84 ILE A N 1
ATOM 666 C CA . ILE A 1 84 ? 15.748 0.918 -23.020 1.00 77.31 84 ILE A CA 1
ATOM 667 C C . ILE A 1 84 ? 14.292 1.271 -23.303 1.00 77.31 84 ILE A C 1
ATOM 669 O O . ILE A 1 84 ? 13.655 1.987 -22.536 1.00 77.31 84 ILE A O 1
ATOM 673 N N . ASP A 1 85 ? 13.737 0.664 -24.350 1.00 83.31 85 ASP A N 1
ATOM 674 C CA . ASP A 1 85 ? 12.291 0.631 -24.548 1.00 83.31 85 ASP A CA 1
ATOM 675 C C . ASP A 1 85 ? 11.649 -0.197 -23.424 1.00 83.31 85 ASP A C 1
ATOM 677 O O . ASP A 1 85 ? 11.816 -1.422 -23.355 1.00 83.31 85 ASP A O 1
ATOM 681 N N . ARG A 1 86 ? 10.939 0.483 -22.521 1.00 88.56 86 ARG A N 1
ATOM 682 C CA . ARG A 1 86 ? 10.177 -0.154 -21.442 1.00 88.56 86 ARG A CA 1
ATOM 683 C C . ARG A 1 86 ? 8.824 -0.630 -21.957 1.00 88.56 86 ARG A C 1
ATOM 685 O O . ARG A 1 86 ? 8.243 -0.057 -22.876 1.00 88.56 86 ARG A O 1
ATOM 692 N N . VAL A 1 87 ? 8.305 -1.676 -21.329 1.00 91.75 87 VAL A N 1
ATOM 693 C CA . VAL A 1 87 ? 6.946 -2.159 -21.556 1.00 91.75 87 VA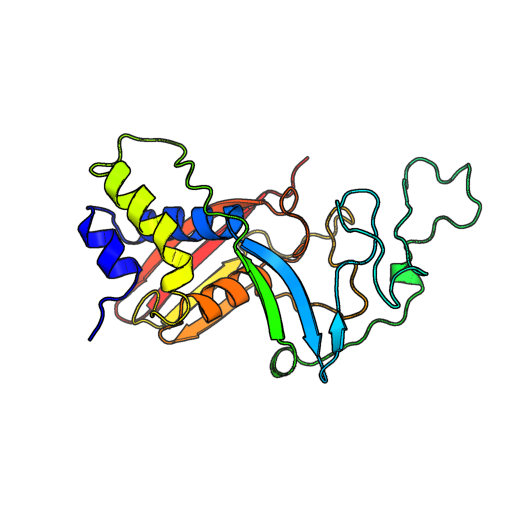L A CA 1
ATOM 694 C C . VAL A 1 87 ? 5.979 -1.220 -20.844 1.00 91.75 87 VAL A C 1
ATOM 696 O O . VAL A 1 87 ? 6.053 -1.058 -19.629 1.00 91.75 87 VAL A O 1
ATOM 699 N N . GLU A 1 88 ? 5.070 -0.613 -21.596 1.00 93.44 88 GLU A N 1
ATOM 700 C CA . GLU A 1 88 ? 3.917 0.106 -21.055 1.00 93.44 88 GLU A CA 1
ATOM 701 C C . GLU A 1 88 ? 2.705 -0.831 -21.040 1.00 93.44 88 GLU A C 1
ATOM 703 O O . GLU A 1 88 ? 2.452 -1.542 -22.016 1.00 93.44 88 GLU A O 1
ATOM 708 N N . ALA A 1 89 ? 1.961 -0.836 -19.937 1.00 92.81 89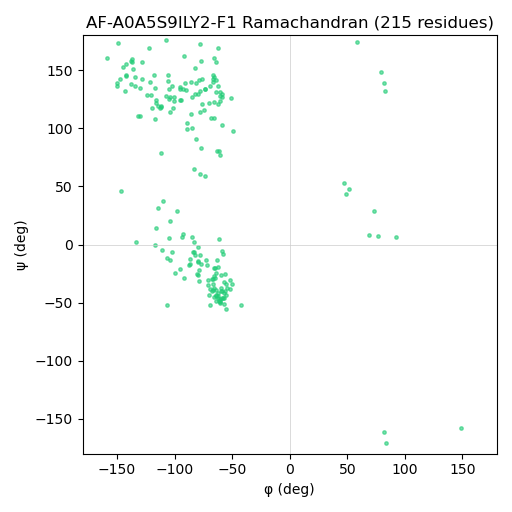 ALA A N 1
ATOM 709 C CA . ALA A 1 89 ? 0.760 -1.643 -19.769 1.00 92.81 89 ALA A CA 1
ATOM 710 C C . ALA A 1 89 ? -0.284 -0.889 -18.938 1.00 92.81 89 ALA A C 1
ATOM 712 O O . ALA A 1 89 ? 0.058 -0.041 -18.107 1.00 92.81 89 ALA A O 1
ATOM 713 N N . ASP A 1 90 ? -1.561 -1.205 -19.158 1.00 93.00 90 ASP A N 1
ATOM 714 C CA . ASP A 1 90 ? -2.643 -0.683 -18.332 1.00 93.00 90 ASP A CA 1
ATOM 715 C C . ASP A 1 90 ? -2.542 -1.254 -16.914 1.00 93.00 90 ASP A C 1
ATOM 717 O O . ASP A 1 90 ? -2.273 -2.437 -16.712 1.00 93.00 90 ASP A O 1
ATOM 721 N N . PHE A 1 91 ? -2.802 -0.419 -15.904 1.00 87.56 91 PHE A N 1
ATOM 722 C CA . PHE A 1 91 ? -2.709 -0.831 -14.498 1.00 87.56 91 PHE A CA 1
ATOM 723 C C . PHE A 1 91 ? -3.577 -2.057 -14.176 1.00 87.56 91 PHE A C 1
ATOM 725 O O . PHE A 1 91 ? -3.178 -2.882 -13.362 1.00 87.56 91 PHE A O 1
ATOM 732 N N . SER A 1 92 ? -4.739 -2.200 -14.824 1.00 90.50 92 SER A N 1
ATOM 733 C CA . SER A 1 92 ? -5.623 -3.356 -14.626 1.00 90.50 92 SER A CA 1
ATOM 734 C C . SER A 1 92 ? -4.995 -4.692 -15.014 1.00 90.50 92 SER A C 1
ATOM 736 O O . SER A 1 92 ? -5.489 -5.730 -14.579 1.00 90.50 92 SER A O 1
ATOM 738 N N . ASP A 1 93 ? -3.938 -4.658 -15.824 1.00 94.44 93 ASP A N 1
ATOM 739 C CA . ASP A 1 93 ? -3.290 -5.836 -16.391 1.00 94.44 93 ASP A CA 1
ATOM 740 C C . ASP A 1 93 ? -1.986 -6.180 -15.655 1.00 94.44 93 ASP A C 1
ATOM 742 O O . ASP A 1 93 ? -1.374 -7.212 -15.930 1.00 94.44 93 ASP A O 1
ATOM 746 N N . ILE A 1 94 ? -1.558 -5.326 -14.719 1.00 94.12 94 ILE A N 1
ATOM 747 C CA . ILE A 1 94 ? -0.326 -5.486 -13.948 1.00 94.12 94 ILE A CA 1
ATOM 748 C C . ILE A 1 94 ? -0.662 -6.050 -12.568 1.00 94.12 94 ILE A C 1
ATOM 750 O O . ILE A 1 94 ? -1.395 -5.440 -11.788 1.00 94.12 94 ILE A O 1
ATOM 754 N N . GLN A 1 95 ? -0.055 -7.182 -12.219 1.00 94.06 95 GLN A N 1
ATOM 755 C CA . GLN A 1 95 ? -0.155 -7.762 -10.884 1.00 94.06 95 GLN A CA 1
ATOM 756 C C . GLN A 1 95 ? 1.106 -7.453 -10.077 1.00 94.06 95 GLN A C 1
ATOM 758 O O . GLN A 1 95 ? 2.198 -7.890 -10.422 1.00 94.06 95 GLN A O 1
ATOM 763 N N . PHE A 1 96 ? 0.960 -6.723 -8.973 1.00 93.62 96 PHE A N 1
ATOM 764 C CA . PHE A 1 96 ? 2.071 -6.466 -8.056 1.00 93.62 96 PHE A CA 1
ATOM 765 C C . PHE A 1 96 ? 2.416 -7.718 -7.253 1.00 93.62 96 PHE A C 1
ATOM 767 O O . PHE A 1 96 ? 1.534 -8.371 -6.692 1.00 93.62 96 PHE A O 1
ATOM 774 N N . CYS A 1 97 ? 3.709 -8.017 -7.177 1.00 94.50 97 CYS A N 1
ATOM 775 C CA . CYS A 1 97 ? 4.253 -9.155 -6.456 1.00 94.50 97 CYS A CA 1
ATOM 776 C C . CYS A 1 97 ? 5.127 -8.642 -5.314 1.00 94.50 97 CYS A C 1
ATOM 778 O O . CYS A 1 97 ? 6.110 -7.930 -5.526 1.00 94.50 97 CYS A O 1
ATOM 780 N N . TRP A 1 98 ? 4.778 -9.028 -4.099 1.00 94.69 98 TRP A N 1
ATOM 781 C CA . TRP A 1 98 ? 5.502 -8.712 -2.878 1.00 94.69 98 TRP A CA 1
ATOM 782 C C . TRP A 1 98 ? 5.454 -9.935 -1.967 1.00 94.69 98 TRP A C 1
ATOM 784 O O . TRP A 1 98 ? 4.546 -10.757 -2.085 1.00 94.69 98 TRP A O 1
ATOM 794 N N . ASP A 1 99 ? 6.434 -10.048 -1.079 1.00 94.50 99 ASP A N 1
ATOM 795 C CA . ASP A 1 99 ? 6.510 -11.117 -0.084 1.00 94.50 99 ASP A CA 1
ATOM 796 C C . ASP A 1 99 ? 6.723 -10.524 1.306 1.00 94.50 99 ASP A C 1
ATOM 798 O O . ASP A 1 99 ? 7.284 -9.435 1.441 1.00 94.50 99 ASP A O 1
ATOM 802 N N . TRP A 1 100 ? 6.353 -11.274 2.341 1.00 94.50 100 TRP A N 1
ATOM 803 C CA . TRP A 1 100 ? 6.758 -10.975 3.711 1.00 94.50 100 TRP A CA 1
ATOM 804 C C . TRP A 1 100 ? 8.243 -11.312 3.927 1.00 94.50 100 TRP A C 1
ATOM 806 O O . TRP A 1 100 ? 8.688 -12.406 3.574 1.00 94.50 100 TRP A O 1
ATOM 816 N N . GLU A 1 101 ? 9.006 -10.419 4.557 1.00 89.81 101 GLU A N 1
ATOM 817 C CA . GLU A 1 101 ? 10.419 -10.618 4.930 1.00 89.81 101 GLU A CA 1
ATOM 818 C C . GLU A 1 101 ? 10.610 -10.758 6.446 1.00 89.81 101 GLU A C 1
ATOM 820 O O . GLU A 1 101 ? 11.596 -10.312 7.025 1.00 89.81 101 GLU A O 1
ATOM 825 N N . GLY A 1 102 ? 9.654 -11.429 7.094 1.00 83.50 102 GLY A N 1
ATOM 826 C CA . GLY A 1 102 ? 9.538 -11.428 8.549 1.00 83.50 102 GLY A CA 1
ATOM 827 C C . GLY A 1 102 ? 8.867 -10.148 9.032 1.00 83.50 102 GLY A C 1
ATOM 828 O O . GLY A 1 102 ? 8.960 -9.107 8.387 1.00 83.50 102 GLY A O 1
ATOM 829 N N . VAL A 1 103 ? 8.125 -10.243 10.135 1.00 80.00 103 VAL A N 1
ATOM 830 C CA . VAL A 1 103 ? 7.419 -9.077 10.660 1.00 80.00 103 VAL A CA 1
ATOM 831 C C . VAL A 1 103 ? 8.337 -8.328 11.620 1.00 80.00 103 VAL A C 1
ATOM 833 O O . VAL A 1 103 ? 8.588 -8.796 12.728 1.00 80.00 103 VAL A O 1
ATOM 836 N N . ASP A 1 104 ? 8.887 -7.200 11.167 1.00 77.88 104 ASP A N 1
ATOM 837 C CA . ASP A 1 104 ? 9.620 -6.273 12.028 1.00 77.88 104 ASP A CA 1
ATOM 838 C C . ASP A 1 104 ? 8.632 -5.265 12.619 1.00 77.88 104 ASP A C 1
ATOM 840 O O . ASP A 1 104 ? 8.198 -4.295 11.984 1.00 77.88 104 ASP A O 1
ATOM 844 N N . CYS A 1 105 ? 8.258 -5.551 13.860 1.00 67.38 105 CYS A N 1
ATOM 845 C CA . CYS A 1 105 ? 7.255 -4.825 14.610 1.00 67.38 105 CYS A CA 1
ATOM 846 C C . CYS A 1 105 ? 7.863 -3.786 15.559 1.00 67.38 105 CYS A C 1
ATOM 848 O O . CYS A 1 105 ? 7.265 -3.522 16.594 1.00 67.38 105 CYS A O 1
ATOM 850 N N . GLU A 1 106 ? 9.032 -3.198 15.283 1.00 76.00 106 GLU A N 1
ATOM 851 C CA . GLU A 1 106 ? 9.545 -2.121 16.142 1.00 76.00 106 GLU A CA 1
ATOM 852 C C . GLU A 1 106 ? 8.549 -0.931 16.201 1.00 76.00 106 GLU A C 1
ATOM 854 O O . GLU A 1 106 ? 8.411 -0.107 15.282 1.00 76.00 106 GLU A O 1
ATOM 859 N N . ILE A 1 107 ? 7.808 -0.842 17.307 1.00 74.50 107 ILE A N 1
ATOM 860 C CA . ILE A 1 107 ? 6.882 0.250 17.594 1.00 74.50 107 ILE A CA 1
ATOM 861 C C . ILE A 1 107 ? 7.709 1.372 18.226 1.00 74.50 107 ILE A C 1
ATOM 863 O O . ILE A 1 107 ? 8.078 1.331 19.396 1.00 74.50 107 ILE A O 1
ATOM 867 N N . ASP A 1 108 ? 8.046 2.366 17.401 1.00 69.69 108 ASP A N 1
ATOM 868 C CA . ASP A 1 108 ? 8.721 3.575 17.861 1.00 69.69 108 ASP A CA 1
ATOM 869 C C . ASP A 1 108 ? 7.690 4.438 18.595 1.00 69.69 108 ASP A C 1
ATOM 871 O O . ASP A 1 108 ? 6.757 4.945 17.977 1.00 69.69 108 ASP A O 1
ATOM 875 N N . GLU A 1 109 ? 7.925 4.616 19.892 1.00 59.56 109 GLU A N 1
ATOM 876 C CA . GLU A 1 109 ? 7.286 5.569 20.804 1.00 59.56 109 GLU A CA 1
ATOM 877 C C . GLU A 1 109 ? 5.925 5.190 21.438 1.00 59.56 109 GLU A C 1
ATOM 879 O O . GLU A 1 109 ? 4.941 4.869 20.780 1.00 59.56 109 GLU A O 1
ATOM 884 N N . TYR A 1 110 ? 5.908 5.409 22.762 1.00 54.94 110 TYR A N 1
ATOM 885 C CA . TYR A 1 110 ? 4.811 5.392 23.740 1.00 54.94 110 TYR A CA 1
ATOM 886 C C . TYR A 1 110 ? 4.367 4.030 24.286 1.00 54.94 110 TYR A C 1
ATOM 888 O O . TYR A 1 110 ? 4.302 3.030 23.588 1.00 54.94 110 TYR A O 1
ATOM 896 N N . GLU A 1 111 ? 4.096 4.030 25.596 1.00 67.19 111 GLU A N 1
ATOM 897 C CA . GLU A 1 111 ? 3.595 2.915 26.404 1.00 67.19 111 GLU A CA 1
ATOM 898 C C . GLU A 1 111 ? 2.225 2.460 25.873 1.00 67.19 111 GLU A C 1
ATOM 900 O O . GLU A 1 111 ? 1.187 2.818 26.431 1.00 67.19 111 GLU A O 1
ATOM 905 N N . LEU A 1 112 ? 2.201 1.721 24.761 1.00 81.88 112 LEU A N 1
ATOM 906 C CA . LEU A 1 112 ? 0.975 1.103 24.285 1.00 81.88 112 LEU A CA 1
ATOM 907 C C . LEU A 1 112 ? 0.506 0.118 25.349 1.00 81.88 112 LEU A C 1
ATOM 909 O O . LEU A 1 112 ? 1.201 -0.840 25.703 1.00 81.88 112 LEU A O 1
ATOM 913 N N . GLU A 1 113 ? -0.702 0.342 25.852 1.00 82.19 113 GLU A N 1
ATOM 914 C CA . GLU A 1 113 ? -1.382 -0.694 26.608 1.00 82.19 113 GLU A CA 1
ATOM 915 C C . GLU A 1 113 ? -1.524 -1.909 25.677 1.00 82.19 113 GLU A C 1
ATOM 917 O O . GLU A 1 113 ? -2.022 -1.793 24.561 1.00 82.19 113 GLU A O 1
ATOM 922 N N . ASN A 1 114 ? -1.065 -3.079 26.128 1.00 90.12 114 ASN A N 1
ATOM 923 C CA . ASN A 1 114 ? -1.067 -4.332 25.358 1.00 90.12 114 ASN A CA 1
ATOM 924 C C . ASN A 1 114 ? -0.033 -4.438 24.219 1.00 90.12 114 ASN A C 1
ATOM 926 O O . ASN A 1 114 ? -0.267 -5.200 23.283 1.00 90.12 114 ASN A O 1
ATOM 930 N N . GLU A 1 115 ? 1.118 -3.761 24.312 1.00 91.44 115 GLU A N 1
ATOM 931 C CA . GLU A 1 115 ? 2.223 -3.879 23.339 1.00 91.44 115 GLU A CA 1
ATOM 932 C C . GLU A 1 115 ? 2.500 -5.333 22.906 1.00 91.44 115 GLU A C 1
ATOM 934 O O . GLU A 1 115 ? 2.444 -5.631 21.720 1.00 91.44 115 GLU A O 1
ATOM 939 N N . GLU A 1 116 ? 2.695 -6.266 23.847 1.00 91.88 116 GLU A N 1
ATOM 940 C CA . GLU A 1 116 ? 2.972 -7.682 23.538 1.00 91.88 116 GLU A CA 1
ATOM 941 C C . GLU A 1 116 ? 1.875 -8.335 22.675 1.00 91.88 116 GLU A C 1
ATOM 943 O O . GLU A 1 116 ? 2.181 -9.038 21.714 1.00 91.88 116 GLU A O 1
ATOM 948 N N . ALA A 1 117 ? 0.600 -8.056 22.966 1.00 94.12 117 ALA A N 1
ATOM 949 C CA . ALA A 1 117 ? -0.520 -8.595 22.196 1.00 94.12 117 ALA A CA 1
ATOM 950 C C . ALA A 1 117 ? -0.614 -7.963 20.799 1.00 94.12 117 ALA A C 1
ATOM 952 O O . ALA A 1 117 ? -0.978 -8.641 19.839 1.00 94.12 117 ALA A O 1
ATOM 953 N N . ILE A 1 118 ? -0.270 -6.678 20.674 1.00 93.44 118 ILE A N 1
ATOM 954 C CA . ILE A 1 118 ? -0.196 -5.990 19.382 1.00 93.44 118 ILE A CA 1
ATOM 955 C C . ILE A 1 118 ? 0.928 -6.598 18.542 1.00 93.44 118 ILE A C 1
ATOM 957 O O . ILE A 1 118 ? 0.703 -6.895 17.373 1.00 93.44 118 ILE A O 1
ATOM 961 N N . LEU A 1 119 ? 2.107 -6.833 19.121 1.00 92.62 119 LEU A N 1
ATOM 962 C CA . LEU A 1 119 ? 3.231 -7.463 18.424 1.00 92.62 119 LEU A CA 1
ATOM 963 C C . LEU A 1 119 ? 2.872 -8.875 17.940 1.00 92.62 119 LEU A C 1
ATOM 965 O O . LEU A 1 119 ? 3.034 -9.159 16.755 1.00 92.62 119 LEU A O 1
ATOM 969 N N . GLU A 1 120 ? 2.300 -9.719 18.807 1.00 94.38 120 GLU A 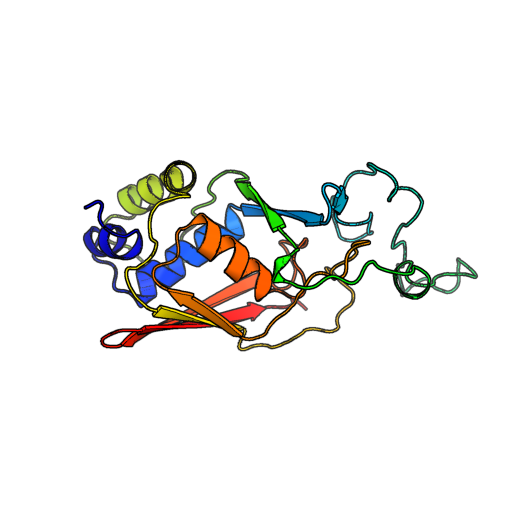N 1
ATOM 970 C CA . GLU A 1 120 ? 1.822 -11.063 18.431 1.00 94.38 120 GLU A CA 1
ATOM 971 C C . GLU A 1 120 ? 0.767 -10.989 17.314 1.00 94.38 120 GLU A C 1
ATOM 973 O O . GLU A 1 120 ? 0.772 -11.776 16.363 1.00 94.38 120 GLU A O 1
ATOM 978 N N . TYR A 1 121 ? -0.131 -10.003 17.385 1.00 95.81 121 TYR A N 1
ATOM 979 C CA . TYR A 1 121 ? -1.124 -9.782 16.344 1.00 95.81 121 TYR A CA 1
ATOM 980 C C . TYR A 1 121 ? -0.483 -9.388 15.006 1.00 95.81 121 TYR A C 1
ATOM 982 O O . TYR A 1 121 ? -0.867 -9.930 13.966 1.00 95.81 121 TYR A O 1
ATOM 990 N N . LEU A 1 122 ? 0.501 -8.486 15.011 1.00 95.38 122 LEU A N 1
ATOM 991 C CA . LEU A 1 122 ? 1.222 -8.068 13.808 1.00 95.38 122 LEU A CA 1
ATOM 992 C C . LEU A 1 122 ? 2.009 -9.228 13.183 1.00 95.38 122 LEU A C 1
ATOM 994 O O . LEU A 1 122 ? 1.982 -9.393 11.963 1.00 95.38 122 LEU A O 1
ATOM 998 N N . GLU A 1 123 ? 2.626 -10.086 13.995 1.00 94.75 123 GLU A N 1
ATOM 999 C CA . GLU A 1 123 ? 3.302 -11.305 13.526 1.00 94.75 123 GLU A CA 1
ATOM 1000 C C . GLU A 1 123 ? 2.351 -12.272 12.801 1.00 94.75 123 GLU A C 1
ATOM 1002 O O . GLU A 1 123 ? 2.780 -13.022 11.925 1.00 94.75 123 GLU A O 1
ATOM 1007 N N . SER A 1 124 ? 1.049 -12.225 13.110 1.00 96.44 124 SER A N 1
ATOM 1008 C CA . SER A 1 124 ? 0.020 -13.051 12.463 1.00 96.44 124 SER A CA 1
ATOM 1009 C C . SER A 1 124 ? -0.507 -12.499 11.130 1.00 96.44 124 SER A C 1
ATOM 1011 O O . SER A 1 124 ? -1.294 -13.171 10.459 1.00 96.44 124 SER A O 1
ATOM 1013 N N . LEU A 1 125 ? -0.110 -11.287 10.719 1.00 96.69 125 LEU A N 1
ATOM 1014 C CA . LEU A 1 125 ? -0.598 -10.653 9.485 1.00 96.69 125 LEU A CA 1
ATOM 1015 C C . LEU A 1 125 ? -0.415 -11.495 8.208 1.00 96.69 125 LEU A C 1
ATOM 1017 O O . LEU A 1 125 ? -1.341 -11.485 7.390 1.00 96.69 125 LEU A O 1
ATOM 1021 N N . PRO A 1 126 ? 0.681 -12.260 8.016 1.00 97.06 126 PRO A N 1
ATOM 1022 C CA . PRO A 1 126 ? 0.819 -13.137 6.851 1.00 97.06 126 PRO A CA 1
ATOM 1023 C C . PRO A 1 126 ? -0.320 -14.160 6.708 1.00 97.06 126 PRO A C 1
ATOM 1025 O O . PRO A 1 126 ? -0.749 -14.467 5.599 1.00 97.06 126 PRO A O 1
ATOM 1028 N N . ASP A 1 127 ? -0.894 -14.633 7.818 1.00 97.38 127 ASP A N 1
ATOM 1029 C CA . ASP A 1 127 ? -2.023 -15.576 7.809 1.00 97.38 127 ASP A CA 1
ATOM 1030 C C . ASP A 1 127 ? -3.383 -14.889 7.552 1.00 97.38 127 ASP A C 1
ATOM 1032 O O . ASP A 1 127 ? -4.434 -15.540 7.485 1.00 97.38 127 ASP A O 1
ATOM 1036 N N . LYS A 1 128 ? -3.381 -13.558 7.421 1.00 97.69 128 LYS A N 1
ATOM 1037 C CA . LYS A 1 128 ? -4.562 -12.691 7.308 1.00 97.69 128 LYS A CA 1
ATOM 1038 C C . LYS A 1 128 ? -4.643 -11.959 5.964 1.00 97.69 128 LYS A C 1
ATOM 1040 O O . LYS A 1 128 ? -5.460 -11.053 5.831 1.00 97.69 128 LYS A O 1
ATOM 1045 N N . GLU A 1 129 ? -3.869 -12.353 4.952 1.00 97.06 129 GLU A N 1
ATOM 1046 C CA . GLU A 1 129 ? -3.835 -11.677 3.639 1.00 97.06 129 GLU A CA 1
ATOM 1047 C C . GLU A 1 129 ? -5.217 -11.476 2.998 1.00 97.06 129 GLU A C 1
ATOM 1049 O O . GLU A 1 129 ? -5.492 -10.421 2.428 1.00 97.06 129 GLU A O 1
ATOM 1054 N N . ASP A 1 130 ? -6.116 -12.452 3.130 1.00 97.88 130 ASP A N 1
ATOM 1055 C CA . ASP A 1 130 ? -7.459 -12.385 2.541 1.00 97.88 130 ASP A CA 1
ATOM 1056 C C . ASP A 1 130 ? -8.516 -11.820 3.519 1.00 97.88 130 ASP A C 1
ATOM 1058 O O . ASP A 1 130 ? -9.718 -11.826 3.238 1.00 97.88 130 ASP A O 1
ATOM 1062 N N . GLN A 1 131 ? -8.099 -11.346 4.698 1.00 98.19 131 GLN A N 1
ATOM 1063 C CA . GLN A 1 131 ? -8.973 -10.689 5.669 1.00 98.19 131 GLN A CA 1
ATOM 1064 C C . GLN A 1 131 ? -9.186 -9.221 5.280 1.00 98.19 131 GLN A C 1
ATOM 1066 O O . GLN A 1 131 ? -8.254 -8.529 4.880 1.00 98.19 131 GLN A O 1
ATOM 1071 N N . VAL A 1 132 ? -10.422 -8.733 5.416 1.00 98.38 132 VAL A N 1
ATOM 1072 C CA . VAL A 1 132 ? -10.762 -7.322 5.172 1.00 98.38 132 VAL A CA 1
ATOM 1073 C C . VAL A 1 132 ? -10.045 -6.431 6.189 1.00 98.38 132 VAL A C 1
ATOM 1075 O O . VAL A 1 132 ? -10.129 -6.674 7.393 1.00 98.38 132 VAL A O 1
ATOM 1078 N N . VAL A 1 133 ? -9.381 -5.374 5.719 1.00 98.31 133 VAL A N 1
ATOM 1079 C CA . VAL A 1 133 ? -8.697 -4.397 6.580 1.00 98.31 133 VAL A CA 1
ATOM 1080 C C . VAL A 1 133 ? -9.716 -3.574 7.365 1.00 98.31 133 VAL A C 1
ATOM 1082 O O . VAL A 1 133 ? -9.674 -3.511 8.593 1.00 98.31 133 VAL A O 1
ATOM 1085 N N . ILE A 1 134 ? -10.684 -2.996 6.656 1.00 97.81 134 ILE A N 1
ATOM 1086 C CA . ILE A 1 134 ? -11.797 -2.218 7.208 1.00 97.81 134 ILE A CA 1
ATOM 1087 C C . ILE A 1 134 ? -13.012 -2.353 6.287 1.00 97.81 134 ILE A C 1
ATOM 1089 O O . ILE A 1 134 ? -12.857 -2.318 5.068 1.00 97.81 134 ILE A O 1
ATOM 1093 N N . ASP A 1 135 ? -14.218 -2.494 6.838 1.00 96.88 135 ASP A N 1
ATOM 1094 C CA . ASP A 1 135 ? -15.450 -2.570 6.037 1.00 96.88 135 ASP A CA 1
ATOM 1095 C C . ASP A 1 135 ? -15.972 -1.170 5.660 1.00 96.88 135 ASP A C 1
ATOM 1097 O O . ASP A 1 135 ? -17.017 -0.713 6.118 1.00 96.88 135 ASP A O 1
ATOM 1101 N N . SER A 1 136 ? -15.195 -0.439 4.857 1.00 97.38 136 SER A N 1
ATOM 1102 C CA . SER A 1 136 ? -15.548 0.896 4.356 1.00 97.38 136 SER A CA 1
ATOM 1103 C C . SER A 1 136 ? -14.939 1.167 2.978 1.00 97.38 136 SER A C 1
ATOM 1105 O O . SER A 1 136 ? -14.148 0.376 2.456 1.00 97.38 136 SER A O 1
ATOM 1107 N N . ILE A 1 137 ? -15.297 2.293 2.355 1.00 98.50 137 ILE A N 1
ATOM 1108 C CA . ILE A 1 137 ? -14.558 2.785 1.185 1.00 98.50 137 ILE A CA 1
ATOM 1109 C C . ILE A 1 137 ? -13.273 3.459 1.670 1.00 98.50 137 ILE A C 1
ATOM 1111 O O . ILE A 1 137 ? -13.326 4.519 2.291 1.00 98.50 137 ILE A O 1
ATOM 1115 N N . VAL A 1 138 ? -12.121 2.890 1.338 1.00 98.5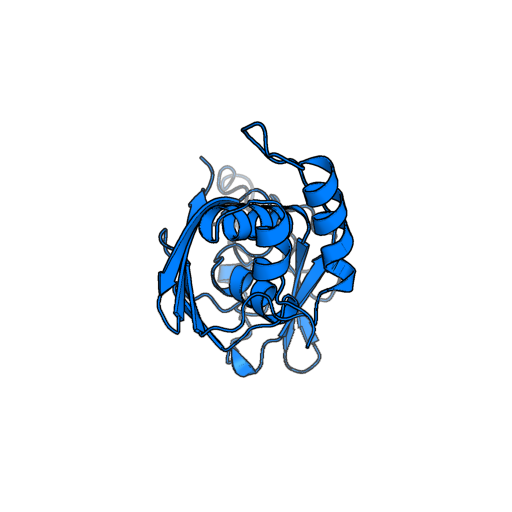6 138 VAL A N 1
ATOM 1116 C CA . VAL A 1 138 ? -10.807 3.433 1.696 1.00 98.56 138 VAL A CA 1
ATOM 1117 C C . VAL A 1 138 ? -10.294 4.293 0.551 1.00 98.56 138 VAL A C 1
ATOM 1119 O O . VAL A 1 138 ? -10.183 3.822 -0.578 1.00 98.56 138 VAL A O 1
ATOM 1122 N N . THR A 1 139 ? -9.968 5.552 0.828 1.00 98.56 139 THR A N 1
ATOM 1123 C CA . THR A 1 139 ? -9.262 6.445 -0.097 1.00 98.56 139 THR A CA 1
ATOM 1124 C C . THR A 1 139 ? -7.881 6.731 0.466 1.00 98.56 139 THR A C 1
ATOM 1126 O O . THR A 1 139 ? -7.780 7.341 1.523 1.00 98.56 139 THR A O 1
ATOM 1129 N N . MET A 1 140 ? -6.831 6.337 -0.247 1.00 98.44 140 MET A N 1
ATOM 1130 C CA . MET A 1 140 ? -5.452 6.627 0.142 1.00 98.44 140 MET A CA 1
ATOM 1131 C C . MET A 1 140 ? -4.854 7.722 -0.734 1.00 98.44 140 MET A C 1
ATOM 1133 O O . MET A 1 140 ? -5.154 7.784 -1.933 1.00 98.44 140 MET A O 1
ATOM 1137 N N . ARG A 1 141 ? -3.988 8.554 -0.157 1.00 98.12 141 ARG A N 1
ATOM 1138 C CA . ARG A 1 141 ? -3.250 9.606 -0.860 1.00 98.12 141 ARG A CA 1
ATOM 1139 C C . ARG A 1 141 ? -1.782 9.604 -0.444 1.00 98.12 141 ARG A C 1
ATOM 1141 O O . ARG A 1 141 ? -1.493 9.516 0.742 1.00 98.12 141 ARG A O 1
ATOM 1148 N N . ASN A 1 142 ? -0.884 9.742 -1.415 1.00 96.44 142 ASN A N 1
ATOM 1149 C CA . ASN A 1 142 ? 0.500 10.154 -1.178 1.00 96.44 142 ASN A CA 1
ATOM 1150 C C . ASN A 1 142 ? 0.518 11.691 -1.165 1.00 96.44 142 ASN A C 1
ATOM 1152 O O . ASN A 1 142 ? 0.245 12.315 -2.196 1.00 96.44 142 ASN A O 1
ATOM 1156 N N . ASP A 1 143 ? 0.780 12.299 -0.005 1.00 94.31 143 ASP A N 1
ATOM 1157 C CA . ASP A 1 143 ? 0.754 13.761 0.162 1.00 94.31 143 ASP A CA 1
ATOM 1158 C C . ASP A 1 143 ? 2.059 14.462 -0.254 1.00 94.31 143 ASP A C 1
ATOM 1160 O O . ASP A 1 143 ? 2.095 15.691 -0.349 1.00 94.31 143 ASP A O 1
ATOM 1164 N N . MET A 1 144 ? 3.090 13.686 -0.588 1.00 91.50 144 MET A N 1
ATOM 1165 C CA . MET A 1 144 ? 4.395 14.168 -1.045 1.00 91.50 144 MET A CA 1
ATOM 1166 C C . MET A 1 144 ? 4.504 14.216 -2.574 1.00 91.50 144 MET A C 1
ATOM 1168 O O . MET A 1 144 ? 5.301 14.984 -3.113 1.00 91.50 144 MET A O 1
ATOM 1172 N N . GLY A 1 145 ? 3.661 13.459 -3.281 1.00 88.38 145 GLY A N 1
ATOM 1173 C CA . GLY A 1 145 ? 3.630 13.415 -4.741 1.00 88.38 145 GLY A CA 1
ATOM 1174 C C . GLY A 1 145 ? 4.685 12.485 -5.340 1.00 88.38 145 GLY A C 1
ATOM 1175 O O . GLY A 1 145 ? 5.177 11.581 -4.677 1.00 88.38 145 GLY A O 1
ATOM 1176 N N . ALA A 1 146 ? 4.984 12.677 -6.628 1.00 86.44 146 ALA A N 1
ATOM 1177 C CA . ALA A 1 146 ? 6.055 11.940 -7.294 1.00 86.44 146 ALA A CA 1
ATOM 1178 C C . ALA A 1 146 ? 7.410 12.550 -6.935 1.00 86.44 146 ALA A C 1
ATOM 1180 O O . ALA A 1 146 ? 7.552 13.776 -6.928 1.00 86.44 146 ALA A O 1
ATOM 1181 N N . ASN A 1 147 ? 8.414 11.703 -6.742 1.00 82.31 147 ASN A N 1
ATOM 1182 C CA . ASN A 1 147 ? 9.798 12.134 -6.631 1.00 82.31 147 ASN A CA 1
ATOM 1183 C C . ASN A 1 147 ? 10.562 11.780 -7.926 1.00 82.31 147 ASN A C 1
ATOM 1185 O O . ASN A 1 147 ? 10.290 10.764 -8.559 1.00 82.31 147 ASN A O 1
ATOM 1189 N N . SER A 1 148 ? 11.445 12.682 -8.363 1.00 78.69 148 SER A N 1
ATOM 1190 C CA . SER A 1 148 ? 12.253 12.565 -9.585 1.00 78.69 148 SER A CA 1
ATOM 1191 C C . SER A 1 148 ? 13.725 12.228 -9.325 1.00 78.69 148 SER A C 1
ATOM 1193 O O . SER A 1 148 ? 14.544 12.313 -10.239 1.00 78.69 148 SER A O 1
ATOM 1195 N N . ASP A 1 149 ? 14.097 11.970 -8.076 1.00 78.19 149 ASP A N 1
ATOM 1196 C CA . ASP A 1 149 ? 15.402 11.453 -7.708 1.00 78.19 149 ASP A CA 1
ATOM 1197 C C . ASP A 1 149 ? 15.564 10.089 -8.358 1.00 78.19 149 ASP A C 1
ATOM 1199 O O . ASP A 1 149 ? 14.658 9.265 -8.432 1.00 78.19 149 ASP A O 1
ATOM 1203 N N . HIS A 1 150 ? 16.745 9.892 -8.903 1.00 74.00 150 HIS A N 1
ATOM 1204 C CA . HIS A 1 150 ? 17.064 8.684 -9.618 1.00 74.00 150 HIS A CA 1
ATOM 1205 C C . HIS A 1 150 ? 17.397 7.526 -8.662 1.00 74.00 150 HIS A C 1
ATOM 1207 O O . HIS A 1 150 ? 17.293 6.355 -9.041 1.00 74.00 150 HIS A O 1
ATOM 1213 N N . ARG A 1 151 ? 17.798 7.851 -7.422 1.00 70.62 151 ARG A N 1
ATOM 1214 C CA . ARG A 1 151 ? 18.074 6.893 -6.345 1.00 70.62 151 ARG A CA 1
ATOM 1215 C C . ARG A 1 151 ? 16.777 6.183 -5.950 1.00 70.62 151 ARG A C 1
ATOM 1217 O O . ARG A 1 151 ? 15.808 6.839 -5.598 1.00 70.62 151 ARG A O 1
ATOM 1224 N N . GLY A 1 152 ? 16.767 4.853 -6.032 1.00 63.47 152 GLY A N 1
ATOM 1225 C CA . GLY A 1 152 ? 15.617 4.007 -5.682 1.00 63.47 152 GLY A CA 1
ATOM 1226 C C . GLY A 1 152 ? 14.490 3.967 -6.722 1.00 63.47 152 GLY A C 1
ATOM 1227 O O . GLY A 1 152 ? 13.392 3.501 -6.412 1.00 63.47 152 GLY A O 1
ATOM 1228 N N . SER A 1 153 ? 14.691 4.556 -7.910 1.00 69.19 153 SER A N 1
ATOM 1229 C CA . SER A 1 153 ? 13.631 4.661 -8.923 1.00 69.19 153 SER A CA 1
ATOM 1230 C C . SER A 1 153 ? 13.156 3.281 -9.394 1.00 69.19 153 SER A C 1
ATOM 1232 O O . SER A 1 153 ? 13.747 2.250 -9.077 1.00 69.19 153 SER A O 1
ATOM 1234 N N . ASP A 1 154 ? 12.049 3.235 -10.137 1.00 70.62 154 ASP A N 1
ATOM 1235 C CA . ASP A 1 154 ? 11.472 2.001 -10.666 1.00 70.62 154 ASP A CA 1
ATOM 1236 C C . ASP A 1 154 ? 12.294 1.443 -11.841 1.00 70.62 154 ASP A C 1
ATOM 1238 O O . ASP A 1 154 ? 11.801 1.276 -12.958 1.00 70.62 154 ASP A O 1
ATOM 1242 N N . HIS A 1 155 ? 13.572 1.149 -11.592 1.00 79.69 155 HIS A N 1
ATOM 1243 C CA . HIS A 1 155 ? 14.499 0.515 -12.522 1.00 79.69 155 HIS A CA 1
ATOM 1244 C C . HIS A 1 155 ? 13.984 -0.877 -12.881 1.00 79.69 155 HIS A C 1
ATOM 1246 O O . HIS A 1 155 ? 14.406 -1.870 -12.321 1.00 79.69 155 HIS A O 1
ATOM 1252 N N . CYS A 1 156 ? 13.028 -0.955 -13.797 1.00 85.06 156 CYS A N 1
ATOM 1253 C CA . CYS A 1 156 ? 12.328 -2.166 -14.195 1.00 85.06 156 CYS A CA 1
ATOM 1254 C C . CYS A 1 156 ? 11.964 -2.058 -15.678 1.00 85.06 156 CYS A C 1
ATOM 1256 O O . CYS A 1 156 ? 11.599 -0.986 -16.175 1.00 85.06 156 CYS A O 1
ATOM 1258 N N . LEU A 1 157 ? 12.045 -3.176 -16.404 1.00 88.00 157 LEU A N 1
ATOM 1259 C CA . LEU A 1 157 ? 11.688 -3.209 -17.828 1.00 88.00 157 LEU A CA 1
ATOM 1260 C C . LEU A 1 157 ? 10.194 -2.953 -18.069 1.00 88.00 157 LEU A C 1
ATOM 1262 O O . LEU A 1 157 ? 9.831 -2.563 -19.173 1.00 88.00 157 LEU A O 1
ATOM 1266 N N . LEU A 1 158 ? 9.345 -3.142 -17.059 1.00 90.44 158 LEU A N 1
ATOM 1267 C CA . LEU A 1 158 ? 7.947 -2.724 -17.059 1.00 90.44 158 LEU A CA 1
ATOM 1268 C C . LEU A 1 158 ? 7.835 -1.324 -16.440 1.00 90.44 158 LEU A C 1
ATOM 1270 O O . LEU A 1 158 ? 8.428 -1.057 -15.392 1.00 90.44 158 LEU A O 1
ATOM 1274 N N . VAL A 1 159 ? 7.079 -0.426 -17.074 1.00 90.56 159 VAL A N 1
ATOM 1275 C CA . VAL A 1 159 ? 6.691 0.858 -16.475 1.00 90.56 159 VAL A CA 1
ATOM 1276 C C . VAL A 1 159 ? 5.734 0.576 -15.331 1.00 90.56 159 VAL A C 1
ATOM 1278 O O . VAL A 1 159 ? 4.595 0.164 -15.553 1.00 90.56 159 VAL A O 1
ATOM 1281 N N . LEU A 1 160 ? 6.199 0.768 -14.095 1.00 90.19 160 LEU A N 1
ATOM 1282 C CA . LEU A 1 160 ? 5.363 0.502 -12.937 1.00 90.19 160 LEU A CA 1
ATOM 1283 C C . LEU A 1 160 ? 4.412 1.680 -12.720 1.00 90.19 160 LEU A C 1
ATOM 1285 O O . LEU A 1 160 ? 4.850 2.829 -12.649 1.00 90.19 160 LEU A O 1
ATOM 1289 N N . PRO A 1 161 ? 3.105 1.425 -12.566 1.00 91.44 161 PRO A N 1
ATOM 1290 C CA . PRO A 1 161 ? 2.146 2.495 -12.394 1.00 91.44 161 PRO A CA 1
ATOM 1291 C C . PRO A 1 161 ? 2.390 3.206 -11.063 1.00 91.44 161 PRO A C 1
ATOM 1293 O O . PRO A 1 161 ? 2.719 2.591 -10.045 1.00 91.44 161 PRO A O 1
ATOM 1296 N N . PHE A 1 162 ? 2.210 4.520 -11.078 1.00 92.38 162 PHE A N 1
ATOM 1297 C CA . PHE A 1 162 ? 2.225 5.373 -9.900 1.00 92.38 162 PHE A CA 1
ATOM 1298 C C . PHE A 1 162 ? 0.981 6.252 -9.924 1.00 92.38 162 PHE A C 1
ATOM 1300 O O . PHE A 1 162 ? 0.637 6.846 -10.948 1.00 92.38 162 PHE A O 1
ATOM 1307 N N . THR A 1 163 ? 0.317 6.355 -8.781 1.00 93.94 163 THR A N 1
ATOM 1308 C CA . THR A 1 163 ? -0.758 7.321 -8.574 1.00 93.94 163 THR A CA 1
ATOM 1309 C C . THR A 1 163 ? -0.566 8.003 -7.237 1.00 93.94 163 THR A C 1
ATOM 1311 O O . THR A 1 163 ? -0.200 7.375 -6.252 1.00 93.94 163 THR A O 1
ATOM 1314 N N . THR A 1 164 ? -0.893 9.286 -7.161 1.00 95.50 164 THR A N 1
ATOM 1315 C CA . THR A 1 164 ? -0.925 9.998 -5.879 1.00 95.50 164 THR A CA 1
ATOM 1316 C C . THR A 1 164 ? -2.185 9.693 -5.076 1.00 95.50 164 THR A C 1
ATOM 1318 O O . THR A 1 164 ? -2.292 10.107 -3.924 1.00 95.50 164 THR A O 1
ATOM 1321 N N . ARG A 1 165 ? -3.167 9.000 -5.668 1.00 97.19 165 ARG A N 1
ATOM 1322 C CA . ARG A 1 165 ? -4.441 8.678 -5.023 1.00 97.19 165 ARG A CA 1
ATOM 1323 C C . ARG A 1 165 ? -5.033 7.373 -5.531 1.00 97.19 165 ARG A C 1
ATOM 1325 O O . ARG A 1 165 ? -5.140 7.163 -6.738 1.00 97.19 165 ARG A O 1
ATOM 1332 N N . THR A 1 166 ? -5.538 6.562 -4.609 1.00 97.00 166 THR A N 1
ATOM 1333 C CA . THR A 1 166 ? -6.291 5.349 -4.933 1.00 97.00 166 THR A CA 1
ATOM 1334 C C . THR A 1 166 ? -7.525 5.178 -4.049 1.00 97.00 166 THR A C 1
ATOM 1336 O O . THR A 1 166 ? -7.626 5.789 -2.984 1.00 97.00 166 THR A O 1
ATOM 1339 N N . GLN A 1 167 ? -8.487 4.376 -4.507 1.00 97.88 167 GLN A N 1
ATOM 1340 C CA . GLN A 1 167 ? -9.718 4.072 -3.789 1.00 97.88 167 GLN A CA 1
ATOM 1341 C C . GLN A 1 167 ? -10.069 2.585 -3.897 1.00 97.88 167 GLN A C 1
ATOM 1343 O O . GLN A 1 167 ? -9.982 2.003 -4.974 1.00 97.88 167 GLN A O 1
ATOM 1348 N N . MET A 1 168 ? -10.510 1.997 -2.787 1.00 97.69 168 MET A N 1
ATOM 1349 C CA . MET A 1 168 ? -10.939 0.601 -2.676 1.00 97.69 168 MET A CA 1
ATOM 1350 C C . MET A 1 168 ? -12.218 0.511 -1.841 1.00 97.69 168 MET A C 1
ATOM 1352 O O . MET A 1 168 ? -12.486 1.387 -1.020 1.00 97.69 168 MET A O 1
ATOM 1356 N N . LYS A 1 169 ? -12.998 -0.559 -2.007 1.00 98.06 169 LYS A N 1
ATOM 1357 C CA . LYS A 1 169 ? -14.160 -0.851 -1.158 1.00 98.06 169 LYS A CA 1
ATOM 1358 C C . LYS A 1 169 ? -13.907 -2.131 -0.372 1.00 98.06 169 LYS A C 1
ATOM 1360 O O . LYS A 1 169 ? -13.763 -3.179 -0.987 1.00 98.06 169 LYS A O 1
ATOM 1365 N N . SER A 1 170 ? -13.908 -2.023 0.953 1.00 97.94 170 SER A N 1
ATOM 1366 C CA . SER A 1 170 ? -13.683 -3.124 1.894 1.00 97.94 170 SER A CA 1
ATOM 1367 C C . SER A 1 170 ? -12.462 -3.986 1.522 1.00 97.94 170 SER A C 1
ATOM 1369 O O . SER A 1 170 ? -12.613 -5.198 1.363 1.00 97.94 170 SER A O 1
ATOM 1371 N N . PRO A 1 171 ? -11.270 -3.380 1.318 1.00 98.06 171 PRO A N 1
ATOM 1372 C CA . PRO A 1 171 ? -10.116 -4.092 0.776 1.00 98.06 171 PRO A CA 1
ATOM 1373 C C . PRO A 1 171 ? -9.646 -5.206 1.711 1.00 98.06 171 PRO A C 1
ATOM 1375 O O . PRO A 1 171 ? -9.607 -5.027 2.932 1.00 98.06 171 PRO A O 1
ATOM 1378 N N . THR A 1 172 ? -9.238 -6.332 1.132 1.00 98.44 172 THR A N 1
ATOM 1379 C CA . THR A 1 172 ? -8.418 -7.338 1.821 1.00 98.44 172 THR A CA 1
ATOM 1380 C C . THR A 1 172 ? -7.036 -6.774 2.150 1.00 98.44 172 THR A C 1
ATOM 1382 O O . THR A 1 172 ? -6.598 -5.800 1.534 1.00 98.44 172 THR A O 1
ATOM 1385 N N . LEU A 1 173 ? -6.322 -7.376 3.104 1.00 98.25 173 LEU A N 1
ATOM 1386 C CA . LEU A 1 173 ? -4.944 -6.989 3.414 1.00 98.25 173 LEU A CA 1
ATOM 1387 C C . LEU A 1 173 ? -4.051 -7.079 2.170 1.00 98.25 173 LEU A C 1
ATOM 1389 O O . LEU A 1 173 ? -3.275 -6.164 1.908 1.00 98.25 173 LEU A O 1
ATOM 1393 N N . ARG A 1 174 ? -4.231 -8.121 1.352 1.00 97.62 174 ARG A N 1
ATOM 1394 C CA . ARG A 1 174 ? -3.506 -8.309 0.092 1.00 97.62 174 ARG A CA 1
ATOM 1395 C C . ARG A 1 174 ? -3.697 -7.131 -0.863 1.00 97.62 174 ARG A C 1
ATOM 1397 O O . ARG A 1 174 ? -2.724 -6.576 -1.370 1.00 97.62 174 ARG A O 1
ATOM 1404 N N . GLU A 1 175 ? -4.947 -6.741 -1.104 1.00 97.06 175 GLU A N 1
ATOM 1405 C CA . GLU A 1 175 ? -5.273 -5.597 -1.964 1.00 97.06 175 GLU A CA 1
ATOM 1406 C C . GLU A 1 175 ? -4.735 -4.293 -1.369 1.00 97.06 175 GLU A C 1
ATOM 1408 O O . GLU A 1 175 ? -4.129 -3.490 -2.077 1.00 97.06 175 GLU A O 1
ATOM 1413 N N . PHE A 1 176 ? -4.901 -4.105 -0.060 1.00 98.12 176 PHE A N 1
ATOM 1414 C CA . PHE A 1 176 ? -4.432 -2.926 0.658 1.00 98.12 176 PHE A CA 1
ATOM 1415 C C . PHE A 1 176 ? -2.918 -2.725 0.497 1.00 98.12 176 PHE A C 1
ATOM 1417 O O . PHE A 1 176 ? -2.497 -1.621 0.155 1.00 98.12 176 PHE A O 1
ATOM 1424 N N . ILE A 1 177 ? -2.110 -3.781 0.649 1.00 97.12 177 ILE A N 1
ATOM 1425 C CA . ILE A 1 177 ? -0.649 -3.738 0.454 1.00 97.12 177 ILE A CA 1
ATOM 1426 C C . ILE A 1 177 ? -0.291 -3.370 -0.992 1.00 97.12 177 ILE A C 1
ATOM 1428 O O . ILE A 1 177 ? 0.520 -2.473 -1.221 1.00 97.12 177 ILE A O 1
ATOM 1432 N N . SER A 1 178 ? -0.933 -3.986 -1.988 1.00 95.56 178 SER A N 1
ATOM 1433 C CA . SER A 1 178 ? -0.686 -3.635 -3.396 1.00 95.56 178 SER A CA 1
ATOM 1434 C C . SER A 1 178 ? -1.004 -2.164 -3.687 1.00 95.56 178 SER A C 1
ATOM 1436 O O . SER A 1 178 ? -0.272 -1.495 -4.418 1.00 95.56 178 SER A O 1
ATOM 1438 N N . HIS A 1 179 ? -2.056 -1.625 -3.070 1.00 96.38 179 HIS A N 1
ATOM 1439 C CA . HIS A 1 179 ? -2.406 -0.214 -3.182 1.00 96.38 179 HIS A CA 1
ATOM 1440 C C . HIS A 1 179 ? -1.441 0.722 -2.442 1.00 96.38 179 HIS A C 1
ATOM 1442 O O . HIS A 1 179 ? -1.222 1.833 -2.924 1.00 96.38 179 HIS A O 1
ATOM 1448 N N . LEU A 1 180 ? -0.813 0.288 -1.345 1.00 96.25 180 LEU A N 1
ATOM 1449 C CA . LEU A 1 180 ? 0.285 1.027 -0.712 1.00 96.25 180 LEU A CA 1
ATOM 1450 C C . LEU A 1 180 ? 1.489 1.151 -1.655 1.00 96.25 180 LEU A C 1
ATOM 1452 O O . LEU A 1 180 ? 2.020 2.247 -1.823 1.00 96.25 180 LEU A O 1
ATOM 1456 N N . TYR A 1 181 ? 1.877 0.073 -2.342 1.00 94.38 181 TYR A N 1
ATOM 1457 C CA . TYR A 1 181 ? 2.956 0.134 -3.336 1.00 94.38 181 TYR A CA 1
ATOM 1458 C C . TYR A 1 181 ? 2.588 0.961 -4.573 1.00 94.38 181 TYR A C 1
ATOM 1460 O O . TYR A 1 181 ? 3.460 1.586 -5.170 1.00 94.38 181 TYR A O 1
ATOM 1468 N N . LEU A 1 182 ? 1.309 1.023 -4.955 1.00 93.94 182 LEU A N 1
ATOM 1469 C CA . LEU A 1 182 ? 0.849 1.862 -6.071 1.00 93.94 182 LEU A CA 1
ATOM 1470 C C . LEU A 1 182 ? 1.040 3.362 -5.791 1.00 93.94 182 LEU A C 1
ATOM 1472 O O . LEU A 1 182 ? 1.224 4.151 -6.721 1.00 93.94 182 LEU A O 1
ATOM 1476 N N . LEU A 1 183 ? 1.005 3.741 -4.511 1.00 94.38 183 LEU A N 1
ATOM 1477 C CA . LEU A 1 183 ? 1.252 5.104 -4.048 1.00 94.38 183 LEU A CA 1
ATOM 1478 C C . LEU A 1 183 ? 2.735 5.459 -3.964 1.00 94.38 183 LEU A C 1
ATOM 1480 O O . LEU A 1 183 ? 3.027 6.643 -3.829 1.00 94.38 183 LEU A O 1
ATOM 1484 N N . LYS A 1 184 ? 3.645 4.478 -4.024 1.00 91.56 184 LYS A N 1
ATOM 1485 C CA . LYS A 1 184 ? 5.092 4.717 -4.030 1.00 91.56 184 LYS A CA 1
ATOM 1486 C C . LYS A 1 184 ? 5.606 4.880 -5.455 1.00 91.56 184 LYS A C 1
ATOM 1488 O O . LYS A 1 184 ? 5.293 4.054 -6.323 1.00 91.56 184 LYS A O 1
ATOM 1493 N N . SER A 1 185 ? 6.421 5.896 -5.722 1.00 87.81 185 SER A N 1
ATOM 1494 C CA . SER A 1 185 ? 7.154 5.977 -6.995 1.00 87.81 185 SER A CA 1
ATOM 1495 C C . SER A 1 185 ? 8.418 5.097 -6.997 1.00 87.81 185 SER A C 1
ATOM 1497 O O . SER A 1 185 ? 8.790 4.595 -8.052 1.00 87.81 185 SER A O 1
ATOM 1499 N N . HIS A 1 186 ? 8.995 4.809 -5.827 1.00 85.75 186 HIS A N 1
ATOM 1500 C CA . HIS A 1 186 ? 10.230 4.041 -5.599 1.00 85.75 186 HIS A CA 1
ATOM 1501 C C . HIS A 1 186 ? 9.889 2.710 -4.910 1.00 85.75 186 HIS A C 1
ATOM 1503 O O . HIS A 1 186 ? 9.940 2.586 -3.689 1.00 85.75 186 HIS A O 1
ATOM 1509 N N . LYS A 1 187 ? 9.408 1.720 -5.677 1.00 85.38 187 LYS A N 1
ATOM 1510 C CA . LYS A 1 187 ? 8.772 0.503 -5.120 1.00 85.38 187 LYS A CA 1
ATOM 1511 C C . LYS A 1 187 ? 9.757 -0.542 -4.596 1.00 85.38 187 LYS A C 1
ATOM 1513 O O . LYS A 1 187 ? 9.408 -1.268 -3.673 1.00 85.38 187 LYS A O 1
ATOM 1518 N N . PHE A 1 188 ? 10.938 -0.629 -5.200 1.00 82.69 188 PHE A N 1
ATOM 1519 C CA . PHE A 1 188 ? 11.933 -1.657 -4.884 1.00 82.69 188 PHE A CA 1
ATOM 1520 C C . PHE A 1 188 ? 12.868 -1.265 -3.734 1.00 82.69 188 PHE A C 1
ATOM 1522 O O . PHE A 1 188 ? 13.490 -2.132 -3.126 1.00 82.69 188 PHE A O 1
ATOM 1529 N N . ASP A 1 189 ? 12.938 0.026 -3.407 1.00 73.00 189 ASP A N 1
ATOM 1530 C CA . ASP A 1 189 ? 13.835 0.545 -2.382 1.00 73.00 189 ASP A CA 1
ATOM 1531 C C . ASP A 1 189 ? 13.118 0.664 -1.021 1.00 73.00 189 ASP A C 1
ATOM 1533 O O . ASP A 1 189 ? 12.065 1.300 -0.888 1.00 73.00 189 ASP A O 1
ATOM 1537 N N . GLY A 1 190 ? 13.692 0.019 -0.000 1.00 74.12 190 GLY A N 1
ATOM 1538 C CA . GLY A 1 190 ? 13.236 0.096 1.393 1.00 74.12 190 GLY A CA 1
ATOM 1539 C C . GLY A 1 190 ? 13.829 1.267 2.188 1.00 74.12 190 GLY A C 1
ATOM 1540 O O . GLY A 1 190 ? 13.346 1.575 3.274 1.00 74.12 190 GLY A O 1
ATOM 1541 N N . TRP A 1 191 ? 14.856 1.924 1.653 1.00 72.56 191 TRP A N 1
ATOM 1542 C CA . TRP A 1 191 ? 15.611 3.028 2.255 1.00 72.56 191 TRP A CA 1
ATOM 1543 C C . TRP A 1 191 ? 15.299 4.385 1.613 1.00 72.56 191 TRP A C 1
ATOM 1545 O O . TRP A 1 191 ? 15.678 5.424 2.155 1.00 72.56 191 TRP A O 1
ATOM 1555 N N . TYR A 1 192 ? 14.597 4.383 0.480 1.00 79.12 192 TYR A N 1
ATOM 1556 C CA . TYR A 1 192 ? 14.132 5.569 -0.232 1.00 79.12 192 TYR A CA 1
ATOM 1557 C C . TYR A 1 192 ? 12.597 5.607 -0.296 1.00 79.12 192 TYR A C 1
ATOM 1559 O O . TYR A 1 192 ? 11.932 4.570 -0.360 1.00 79.12 192 TYR A O 1
ATOM 1567 N N . GLU A 1 193 ? 12.009 6.808 -0.247 1.00 83.50 193 GLU A N 1
ATOM 1568 C CA . GLU A 1 193 ? 10.554 6.986 -0.091 1.00 83.50 193 GLU A CA 1
ATOM 1569 C C . GLU A 1 193 ? 10.023 6.176 1.115 1.00 83.50 193 GLU A C 1
ATOM 1571 O O . GLU A 1 193 ? 9.075 5.388 1.028 1.00 83.50 193 GLU A O 1
ATOM 1576 N N . MET A 1 194 ? 10.710 6.305 2.253 1.00 86.31 194 MET A N 1
ATOM 1577 C CA . MET A 1 194 ? 10.381 5.603 3.488 1.00 86.31 194 MET A CA 1
ATOM 1578 C C . MET A 1 194 ? 9.076 6.138 4.058 1.00 86.31 194 MET A C 1
ATOM 1580 O O . MET A 1 194 ? 8.855 7.346 4.119 1.00 86.31 194 MET A O 1
ATOM 1584 N N . TYR A 1 195 ? 8.210 5.238 4.511 1.00 90.50 195 TYR A N 1
ATOM 1585 C CA . TYR A 1 195 ? 7.008 5.633 5.229 1.00 90.50 195 TYR A CA 1
ATOM 1586 C C . TYR A 1 195 ? 7.370 6.390 6.514 1.00 90.50 195 TYR A C 1
ATOM 1588 O O . TYR A 1 195 ? 8.128 5.884 7.341 1.00 90.50 195 TYR A O 1
ATOM 1596 N N . CYS A 1 196 ? 6.790 7.577 6.696 1.00 91.50 196 CYS A N 1
ATOM 1597 C CA . CYS A 1 196 ? 7.026 8.405 7.880 1.00 91.50 196 CYS A CA 1
ATOM 1598 C C . CYS A 1 196 ? 5.840 8.416 8.826 1.00 91.50 196 CYS A C 1
ATOM 1600 O O . CYS A 1 196 ? 5.985 8.220 10.029 1.00 91.50 196 CYS A O 1
ATOM 1602 N N . ARG A 1 197 ? 4.664 8.727 8.284 1.00 92.69 197 ARG A N 1
ATOM 1603 C CA . ARG A 1 197 ? 3.445 8.890 9.068 1.00 92.69 197 ARG A CA 1
ATOM 1604 C C . ARG A 1 197 ? 2.218 8.722 8.199 1.00 92.69 197 ARG A C 1
ATOM 1606 O O . ARG A 1 197 ? 2.261 8.935 6.984 1.00 92.69 197 ARG A O 1
ATOM 1613 N N . LEU A 1 198 ? 1.114 8.448 8.872 1.00 95.81 198 LEU A N 1
ATOM 1614 C CA . LEU A 1 198 ? -0.209 8.409 8.294 1.00 95.81 198 LEU A CA 1
ATOM 1615 C C . LEU A 1 198 ? -1.156 9.279 9.118 1.00 95.81 198 LEU A C 1
ATOM 1617 O O . LEU A 1 198 ? -1.096 9.317 10.346 1.00 95.81 198 LEU A O 1
ATOM 1621 N N . SER A 1 199 ? -2.065 9.960 8.432 1.00 97.44 199 SER A N 1
ATOM 1622 C CA . SER A 1 199 ? -3.251 10.557 9.040 1.00 97.44 199 SER A CA 1
ATOM 1623 C C . SER A 1 199 ? -4.480 9.804 8.547 1.00 97.44 199 SER A C 1
ATOM 1625 O O . SER A 1 199 ? -4.766 9.810 7.349 1.00 97.44 199 SER A O 1
ATOM 1627 N N . ALA A 1 200 ? -5.216 9.173 9.461 1.00 97.88 200 ALA A N 1
ATOM 1628 C CA . ALA A 1 200 ? -6.467 8.489 9.169 1.00 97.88 200 ALA A CA 1
ATOM 1629 C C . ALA A 1 200 ? -7.656 9.341 9.602 1.00 97.88 200 ALA A C 1
ATOM 1631 O O . ALA A 1 200 ? -7.702 9.872 10.714 1.00 97.88 200 ALA A O 1
ATOM 1632 N N . LYS A 1 201 ? -8.671 9.412 8.747 1.00 97.12 201 LYS A N 1
ATOM 1633 C CA . LYS A 1 201 ? -9.943 10.051 9.062 1.00 97.12 201 LYS A CA 1
ATOM 1634 C C . LYS A 1 201 ? -11.092 9.121 8.719 1.00 97.12 201 LYS A C 1
ATOM 1636 O O . LYS A 1 201 ? -11.388 8.877 7.550 1.00 97.12 201 LYS A O 1
ATOM 1641 N N . GLU A 1 202 ? -11.760 8.634 9.753 1.00 95.94 202 GLU A N 1
ATOM 1642 C CA . GLU A 1 202 ? -12.976 7.843 9.613 1.00 95.94 202 GLU A CA 1
ATOM 1643 C C . GLU A 1 202 ? -14.193 8.763 9.437 1.00 95.94 202 GLU A C 1
ATOM 1645 O O . GLU A 1 202 ? -14.399 9.726 10.180 1.00 95.94 202 GLU A O 1
ATOM 1650 N N . LEU A 1 203 ? -14.983 8.485 8.406 1.00 94.94 203 LEU A N 1
ATOM 1651 C CA . LEU A 1 203 ? -16.268 9.105 8.100 1.00 94.94 203 LEU A CA 1
ATOM 1652 C C . LEU A 1 203 ? -17.329 7.997 8.049 1.00 94.94 203 LEU A C 1
ATOM 1654 O O . LEU A 1 203 ? -16.997 6.819 7.997 1.00 94.94 203 LEU A O 1
ATOM 1658 N N . GLU A 1 204 ? -18.611 8.368 7.996 1.00 92.56 204 GLU A N 1
ATOM 1659 C CA . GLU A 1 204 ? -19.742 7.428 8.125 1.00 92.56 204 GLU A CA 1
ATOM 1660 C C . GLU A 1 204 ? -19.665 6.191 7.204 1.00 92.56 204 GLU A C 1
ATOM 1662 O O . GLU A 1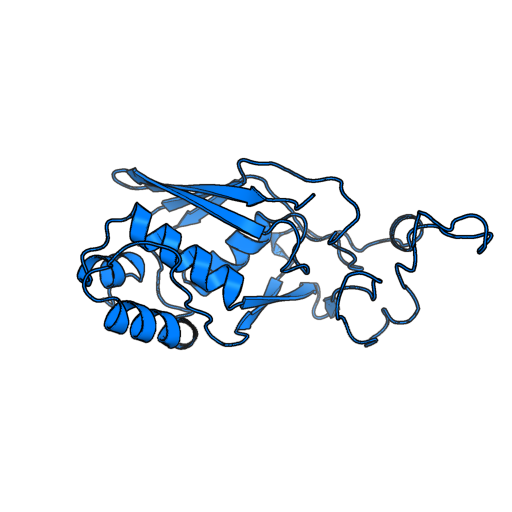 204 ? -20.076 5.107 7.602 1.00 92.56 204 GLU A O 1
ATOM 1667 N N . TYR A 1 205 ? -19.115 6.334 5.992 1.00 94.06 205 TYR A N 1
ATOM 1668 C CA . TYR A 1 205 ? -19.005 5.242 5.010 1.00 94.06 205 TYR A CA 1
ATOM 1669 C C . TYR A 1 205 ? -17.628 5.134 4.352 1.00 94.06 205 TYR A C 1
ATOM 1671 O O . TYR A 1 205 ? -17.428 4.333 3.432 1.00 94.06 205 TYR A O 1
ATOM 1679 N N . THR A 1 206 ? -16.689 5.985 4.756 1.00 97.06 206 THR A N 1
ATOM 1680 C CA . THR A 1 206 ? -15.408 6.131 4.069 1.00 97.06 206 THR A CA 1
ATOM 1681 C C . THR A 1 206 ? -14.287 6.344 5.070 1.00 97.06 206 THR A C 1
ATOM 1683 O O . THR A 1 206 ? -14.469 7.048 6.057 1.00 97.06 206 THR A O 1
ATOM 1686 N N . CYS A 1 207 ? -13.107 5.828 4.766 1.00 98.12 207 CYS A N 1
ATOM 1687 C CA . CYS A 1 207 ? -11.882 6.109 5.493 1.00 98.12 207 CYS A CA 1
ATOM 1688 C C . CYS A 1 207 ? -10.900 6.818 4.554 1.00 98.12 207 CYS A C 1
ATOM 1690 O O . CYS A 1 207 ? -10.612 6.321 3.463 1.00 98.12 207 CYS A O 1
ATOM 1692 N N . GLU A 1 208 ? -10.425 7.997 4.943 1.00 98.44 208 GLU A N 1
ATOM 1693 C CA . GLU A 1 208 ? -9.391 8.732 4.210 1.00 98.44 208 GLU A CA 1
ATOM 1694 C C . GLU A 1 208 ? -8.040 8.521 4.897 1.00 98.44 208 GLU A C 1
ATOM 1696 O O . GLU A 1 208 ? -7.927 8.744 6.101 1.00 98.44 208 GLU A O 1
ATOM 1701 N N . LEU A 1 209 ? -7.035 8.093 4.132 1.00 98.50 209 LEU A N 1
ATOM 1702 C CA . LEU A 1 209 ? -5.671 7.843 4.591 1.00 98.50 209 LEU A CA 1
ATOM 1703 C C . LEU A 1 209 ? -4.712 8.756 3.822 1.00 98.50 209 LEU A C 1
ATOM 1705 O O . LEU A 1 209 ? -4.590 8.638 2.602 1.00 98.50 209 LEU A O 1
ATOM 1709 N N . ASP A 1 210 ? -4.027 9.646 4.530 1.00 98.19 210 ASP A N 1
ATOM 1710 C CA . ASP A 1 210 ? -2.965 10.491 3.981 1.00 98.19 210 ASP A CA 1
ATOM 1711 C C . ASP A 1 210 ? -1.613 9.952 4.432 1.00 98.19 210 ASP A C 1
ATOM 1713 O O . ASP A 1 210 ? -1.328 9.942 5.629 1.00 98.19 210 ASP A O 1
ATOM 1717 N N . LEU A 1 211 ? -0.811 9.473 3.483 1.00 97.50 211 LEU A N 1
ATOM 1718 C CA . LEU A 1 211 ? 0.500 8.882 3.716 1.00 97.50 211 LEU A CA 1
ATOM 1719 C C . LEU A 1 211 ? 1.588 9.876 3.324 1.00 97.50 211 LEU A C 1
ATOM 1721 O O . LEU A 1 211 ? 1.605 10.346 2.182 1.00 97.50 211 LEU A O 1
ATOM 1725 N N . SER A 1 212 ? 2.509 10.128 4.254 1.00 95.31 212 SER A N 1
ATOM 1726 C CA . SER A 1 212 ? 3.723 10.900 3.997 1.00 95.31 212 SER A CA 1
ATOM 1727 C C . SER A 1 212 ? 4.935 9.984 3.904 1.00 95.31 212 SER A C 1
ATOM 1729 O O . SER A 1 212 ? 5.157 9.142 4.782 1.00 95.31 212 SER A O 1
ATOM 1731 N N . PHE A 1 213 ? 5.752 10.215 2.878 1.00 93.25 213 PHE A N 1
ATOM 1732 C CA . PHE A 1 213 ? 7.000 9.499 2.637 1.00 93.25 213 PHE A CA 1
ATOM 1733 C C . PHE A 1 213 ? 8.201 10.448 2.710 1.00 93.25 213 PHE A C 1
ATOM 1735 O O . PHE A 1 213 ? 8.169 11.546 2.149 1.00 93.25 213 PHE A O 1
ATOM 1742 N N . ASP A 1 214 ? 9.265 10.041 3.394 1.00 90.00 214 ASP A N 1
ATOM 1743 C CA . ASP A 1 214 ? 10.548 10.740 3.355 1.00 90.00 214 ASP A CA 1
ATOM 1744 C C . ASP A 1 214 ? 11.430 10.176 2.250 1.00 90.00 214 ASP A C 1
ATOM 1746 O O . ASP A 1 214 ? 11.513 8.971 2.037 1.00 90.00 214 ASP A O 1
ATOM 1750 N N . HIS A 1 215 ? 12.112 11.065 1.547 1.00 83.00 215 HIS A N 1
ATOM 1751 C CA . HIS A 1 215 ? 12.910 10.712 0.381 1.00 83.00 215 HIS A CA 1
ATOM 1752 C C . HIS A 1 215 ? 14.407 10.712 0.692 1.00 83.00 215 HIS A C 1
ATOM 1754 O O . HIS A 1 215 ? 15.226 10.821 -0.213 1.00 83.00 215 HIS A O 1
ATOM 1760 N N . GLY A 1 216 ? 14.768 10.612 1.973 1.00 71.38 216 GLY A N 1
ATOM 1761 C CA . GLY A 1 216 ? 16.145 10.744 2.416 1.00 71.38 216 GLY A CA 1
ATOM 1762 C C . GLY A 1 216 ? 16.756 12.099 2.037 1.00 71.38 216 GLY A C 1
ATOM 1763 O O . GLY A 1 216 ? 16.174 12.940 1.349 1.00 71.38 216 GLY A O 1
ATOM 1764 N N . SER A 1 217 ? 17.974 12.327 2.508 1.00 56.09 217 SER A N 1
ATOM 1765 C CA . SER A 1 217 ? 18.805 13.472 2.121 1.00 56.09 217 SER A CA 1
ATOM 1766 C C . SER A 1 217 ? 20.067 12.963 1.446 1.00 56.09 217 SER A C 1
ATOM 1768 O O . SER A 1 217 ? 20.811 12.245 2.149 1.00 56.09 217 SER A O 1
#

Nearest PDB structures (foldseek):
  1tu4-assembly4_D  TM=3.825E-01  e=6.917E+00  Homo sapiens
  6scx-assembly1_A  TM=2.689E-01  e=6.917E+00  Homo sapiens

Secondary structure (DSSP, 8-state):
-PPPHHHHHHTTT--HHHHHHHHHHHHHHHEEEEEEEETTEEE-BPPBSSS-----SGGGG--B---TT-TTS-TT---GGGGS-PBP--GGGPEEEEEE--------SS--TTHHHHHHHHHTGGGGTTSBS-SSEEEEEESS-----STT---BSB-----SEEEEES-BHHHHHHHHHHT-S--S-SSSSEEEEEEEEE-SSEEEEEEEEE---

Radius of gyration: 18.74 Å; Cα contacts (8 Å, |Δi|>4): 364; chains: 1; bounding box: 56×30×51 Å

Mean predicted aligned error: 6.76 Å

pLDDT: mean 84.71, std 15.87, range [40.22, 98.56]

Sequence (217 aa):
MKNSIIEEMKEFGLDTNEAFNILVKAIFRSTMFRGAEYDGTMYNELPNIWGSASEKGVEKKYCCNSDHSFAEYYENAECAMDVIDRVEADFSDIQFCWDWEGVDCEIDEYELENEEAILEYLESLPDKEDQVVIDSIVTMRNDMGANSDHRGSDHCLLVLPFTTRTQMKSPTLREFISHLYLLKSHKFDGWYEMYCRLSAKELEYTCELDLSFDHGS

Organism: Uabimicrobium amorphum (NCBI:txid2596890)